Protein AF-A0A943Q0E2-F1 (afdb_monomer_lite)

Radius of gyration: 30.52 Å; chains: 1; bounding box: 47×103×70 Å

pLDDT: mean 72.89, std 25.28, range [29.75, 98.56]

Sequence (199 aa):
MTADRARGALAVLQDADGKFICEVPCGYIVEQTASAHKPRRIQAQRRRRAMLRRRVALTVALLTVAAILAALMPWSGSGAADKPKDTTAGTLEEVHQPTAVLLPSSGTVAEYVPNAAEVEALAKLIYGEAGIVPSTTEQAAVVWCVLNRVDDPRFPDTVLEVIEAPYQFSGYDPEYPVKEEFALLAADVLTRYRAERDG

Secondary structure (DSSP, 8-state):
------------PPPTT------------------SSTHHHHHHHHHHHHHHHHHHHHHHHHHHHHHHHHHHS------------------------------------PPP---HHHHHHHHHHHHHHTTT-S-HHHHHHHHHHHHHHHTSTTS-SSHHHHHHSTTT-SS--TTS---HHHHHHHHHHHHHHHHHHH-

Structure (mmCIF, N/CA/C/O backbone):
data_AF-A0A943Q0E2-F1
#
_entry.id   AF-A0A943Q0E2-F1
#
loop_
_atom_site.group_PDB
_atom_site.id
_atom_site.type_symbol
_atom_site.label_atom_id
_atom_site.label_alt_id
_atom_site.label_comp_id
_atom_site.label_asym_id
_atom_site.label_entity_id
_atom_site.label_seq_id
_atom_site.pdbx_PDB_ins_code
_atom_site.Cartn_x
_atom_site.Cartn_y
_atom_site.Cartn_z
_atom_site.occupancy
_atom_site.B_iso_or_equiv
_atom_site.auth_seq_id
_atom_site.auth_comp_id
_atom_site.auth_asym_id
_atom_site.auth_atom_id
_atom_site.pdbx_PDB_model_num
ATOM 1 N N . MET A 1 1 ? -13.864 -54.565 14.201 1.00 38.19 1 MET A N 1
ATOM 2 C CA . MET A 1 1 ? -12.426 -54.586 14.531 1.00 38.19 1 MET A CA 1
ATOM 3 C C . MET A 1 1 ? -11.761 -53.468 13.753 1.00 38.19 1 MET A C 1
ATOM 5 O O . MET A 1 1 ? -11.755 -53.494 12.533 1.00 38.19 1 MET A O 1
ATOM 9 N N . THR A 1 2 ? -11.357 -52.435 14.479 1.00 43.09 2 THR A N 1
ATOM 10 C CA . THR A 1 2 ? -10.676 -51.222 14.019 1.00 43.09 2 THR A CA 1
ATOM 11 C C . THR A 1 2 ? -9.216 -51.532 13.697 1.00 43.09 2 THR A C 1
ATOM 13 O O . THR A 1 2 ? -8.545 -52.141 14.527 1.00 43.09 2 THR A O 1
ATOM 16 N N . ALA A 1 3 ? -8.724 -51.102 12.536 1.00 45.78 3 ALA A N 1
ATOM 17 C CA . ALA A 1 3 ? -7.297 -51.087 12.228 1.00 45.78 3 ALA A CA 1
ATOM 18 C C . ALA A 1 3 ? -6.858 -49.644 11.976 1.00 45.78 3 ALA A C 1
ATOM 20 O O . ALA A 1 3 ? -7.560 -48.856 11.344 1.00 45.78 3 ALA A O 1
ATOM 21 N N . ASP A 1 4 ? -5.727 -49.336 12.581 1.00 41.22 4 ASP A N 1
ATOM 22 C CA . ASP A 1 4 ? -5.283 -48.039 13.046 1.00 41.22 4 ASP A CA 1
ATOM 23 C C . ASP A 1 4 ? -4.474 -47.272 11.990 1.00 41.22 4 ASP A C 1
ATOM 25 O O . ASP A 1 4 ? -3.924 -47.816 11.033 1.00 41.22 4 ASP A O 1
ATOM 29 N N . ARG A 1 5 ? -4.436 -45.962 12.193 1.00 46.56 5 ARG A N 1
ATOM 30 C CA . ARG A 1 5 ? -3.858 -44.917 11.361 1.00 46.56 5 ARG A CA 1
ATOM 31 C C . ARG A 1 5 ? -2.334 -44.891 11.521 1.00 46.56 5 ARG A C 1
ATOM 33 O O . ARG A 1 5 ? -1.830 -44.307 12.475 1.00 46.56 5 ARG A O 1
ATOM 40 N N . ALA A 1 6 ? -1.584 -45.425 10.557 1.00 46.84 6 ALA A N 1
ATOM 41 C CA . ALA A 1 6 ? -0.131 -45.240 10.516 1.00 46.84 6 ALA A CA 1
ATOM 42 C C . ALA A 1 6 ? 0.228 -43.906 9.835 1.00 46.84 6 ALA A C 1
ATOM 44 O O . ALA A 1 6 ? -0.014 -43.689 8.649 1.00 46.84 6 ALA A O 1
ATOM 45 N N . ARG A 1 7 ? 0.764 -42.989 10.643 1.00 46.66 7 ARG A N 1
ATOM 46 C CA . ARG A 1 7 ? 1.277 -41.666 10.275 1.00 46.66 7 ARG A CA 1
ATOM 47 C C . ARG A 1 7 ? 2.564 -41.802 9.452 1.00 46.66 7 ARG A C 1
ATOM 49 O O . ARG A 1 7 ? 3.398 -42.649 9.756 1.00 46.6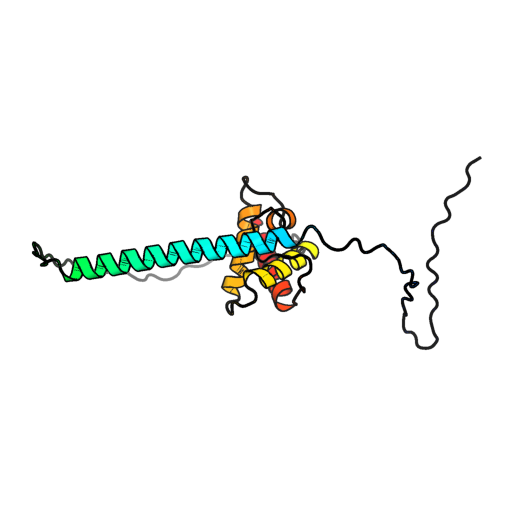6 7 ARG A O 1
ATOM 56 N N . GLY A 1 8 ? 2.721 -40.939 8.446 1.00 43.12 8 GLY A N 1
ATOM 57 C CA . GLY A 1 8 ? 3.944 -40.817 7.655 1.00 43.12 8 GLY A CA 1
ATOM 58 C C . GLY A 1 8 ? 5.151 -40.494 8.536 1.00 43.12 8 GLY A C 1
ATOM 59 O O . GLY A 1 8 ? 5.136 -39.521 9.288 1.00 43.12 8 GLY A O 1
ATOM 60 N N . ALA A 1 9 ? 6.178 -41.333 8.448 1.00 39.44 9 ALA A N 1
ATOM 61 C CA . ALA A 1 9 ? 7.462 -41.113 9.089 1.00 39.44 9 ALA A CA 1
ATOM 62 C C . ALA A 1 9 ? 8.349 -40.277 8.152 1.00 39.44 9 ALA A C 1
ATOM 64 O O . ALA A 1 9 ? 8.694 -40.731 7.062 1.00 39.44 9 ALA A O 1
ATOM 65 N N . LEU A 1 10 ? 8.711 -39.060 8.572 1.00 40.72 10 LEU A N 1
ATOM 66 C CA . LEU A 1 10 ? 9.863 -38.346 8.019 1.00 40.72 10 LEU A CA 1
ATOM 67 C C . LEU A 1 10 ? 11.123 -39.115 8.431 1.00 40.72 10 LEU A C 1
ATOM 69 O O . LEU A 1 10 ? 11.441 -39.184 9.618 1.00 40.72 10 LEU A O 1
ATOM 73 N N . ALA A 1 11 ? 11.846 -39.679 7.469 1.00 44.66 11 ALA A N 1
ATOM 74 C CA . ALA A 1 11 ? 13.204 -40.147 7.706 1.00 44.66 11 ALA A CA 1
ATOM 75 C C . ALA A 1 11 ? 14.146 -38.937 7.622 1.00 44.66 11 ALA A C 1
ATOM 77 O O . ALA A 1 11 ? 14.407 -38.423 6.539 1.00 44.66 11 ALA A O 1
ATOM 78 N N . VAL A 1 12 ? 14.623 -38.458 8.771 1.00 44.84 12 VAL A N 1
ATOM 79 C CA . VAL A 1 12 ? 15.737 -37.506 8.846 1.00 44.84 12 VAL A CA 1
ATOM 80 C C . VAL A 1 12 ? 17.014 -38.336 8.942 1.00 44.84 12 VAL A C 1
ATOM 82 O O . VAL A 1 12 ? 17.288 -38.928 9.983 1.00 44.84 12 VAL A O 1
ATOM 85 N N . LEU A 1 13 ? 17.769 -38.425 7.847 1.00 48.50 13 LEU A N 1
ATOM 86 C CA . LEU A 1 13 ? 19.132 -38.957 7.850 1.00 48.50 13 LEU A CA 1
ATOM 87 C C . LEU A 1 13 ? 20.096 -37.781 8.024 1.00 48.50 13 LEU A C 1
ATOM 89 O O . LEU A 1 13 ? 20.075 -36.827 7.250 1.00 48.50 13 LEU A O 1
ATOM 93 N N . GLN A 1 14 ? 20.891 -37.831 9.090 1.00 42.69 14 GLN A N 1
ATOM 94 C CA . GLN A 1 14 ? 21.874 -36.816 9.450 1.00 42.69 14 GLN A CA 1
ATOM 95 C C . GLN A 1 14 ? 23.243 -37.292 8.953 1.00 42.69 14 GLN A C 1
ATOM 97 O O . GLN A 1 14 ? 23.705 -38.352 9.374 1.00 42.69 14 GLN A O 1
ATOM 102 N N . ASP A 1 15 ? 23.857 -36.548 8.034 1.00 47.59 15 ASP A N 1
ATOM 103 C CA . ASP A 1 15 ? 25.215 -36.840 7.565 1.00 47.59 15 ASP A CA 1
ATOM 104 C C . ASP A 1 15 ? 26.261 -36.318 8.570 1.00 47.59 15 ASP A C 1
ATOM 106 O O . ASP A 1 15 ? 25.977 -35.416 9.369 1.00 47.59 15 ASP A O 1
ATOM 110 N N . ALA A 1 16 ? 27.466 -36.890 8.545 1.00 54.56 16 ALA A N 1
ATOM 111 C CA . ALA A 1 16 ? 28.496 -36.758 9.583 1.00 54.56 16 ALA A CA 1
ATOM 112 C C . ALA A 1 16 ? 29.045 -35.328 9.802 1.00 54.56 16 ALA A C 1
ATOM 114 O O . ALA A 1 16 ? 29.728 -35.090 10.796 1.00 54.56 16 ALA A O 1
ATOM 115 N N . ASP A 1 17 ? 28.687 -34.369 8.945 1.00 55.06 17 ASP A N 1
ATOM 116 C CA . ASP A 1 17 ? 29.082 -32.956 9.042 1.00 55.06 17 ASP A CA 1
ATOM 117 C C . ASP A 1 17 ? 27.967 -32.029 9.581 1.00 55.06 17 ASP A C 1
ATOM 119 O O . ASP A 1 17 ? 28.076 -30.803 9.524 1.00 55.06 17 ASP A O 1
ATOM 123 N N . GLY A 1 18 ? 26.864 -32.580 10.106 1.00 53.66 18 GLY A N 1
ATOM 124 C CA . GLY A 1 18 ? 25.833 -31.805 10.817 1.00 53.66 18 GLY A CA 1
ATOM 125 C C . GLY A 1 18 ? 24.981 -30.874 9.941 1.00 53.66 18 GLY A C 1
ATOM 126 O O . GLY A 1 18 ? 24.256 -30.026 10.464 1.00 53.66 18 GLY A O 1
ATOM 127 N N . LYS A 1 19 ? 25.028 -31.027 8.614 1.00 44.34 19 LYS A N 1
ATOM 128 C CA . LYS A 1 19 ? 24.224 -30.251 7.662 1.00 44.34 19 LYS A CA 1
ATOM 129 C C . LYS A 1 19 ? 22.933 -30.996 7.315 1.00 44.34 19 LYS A C 1
ATOM 131 O O . LYS A 1 19 ? 22.973 -32.099 6.782 1.00 44.34 19 LYS A O 1
ATOM 136 N N . PHE A 1 20 ? 21.784 -30.376 7.580 1.00 42.66 20 PHE A N 1
ATOM 137 C CA . PHE A 1 20 ? 20.484 -30.894 7.148 1.00 42.66 20 PHE A CA 1
ATOM 138 C C . PHE A 1 20 ? 20.344 -30.717 5.633 1.00 42.66 20 PHE A C 1
ATOM 140 O O . PHE A 1 20 ? 20.280 -29.593 5.134 1.00 42.66 20 PHE A O 1
ATOM 147 N N . ILE A 1 21 ? 20.322 -31.828 4.901 1.00 42.19 21 ILE A N 1
ATOM 148 C CA . ILE A 1 21 ? 20.048 -31.852 3.466 1.00 42.19 21 ILE A CA 1
ATOM 149 C C . ILE A 1 21 ? 18.606 -32.330 3.303 1.00 42.19 21 ILE A C 1
ATOM 151 O O . ILE A 1 21 ? 18.284 -33.480 3.585 1.00 42.19 21 ILE A O 1
ATOM 155 N N . CYS A 1 22 ? 17.718 -31.438 2.872 1.00 39.38 22 CYS A N 1
ATOM 156 C CA . CYS A 1 22 ? 16.374 -31.816 2.456 1.00 39.38 22 CYS A CA 1
ATOM 157 C C . CYS A 1 22 ? 16.467 -32.405 1.041 1.00 39.38 22 CYS A C 1
ATOM 159 O O . CYS A 1 22 ? 16.363 -31.667 0.061 1.00 39.38 22 CYS A O 1
ATOM 161 N N . GLU A 1 23 ? 16.696 -33.714 0.908 1.00 40.84 23 GLU A N 1
ATOM 162 C CA . GLU A 1 23 ? 16.471 -34.397 -0.369 1.00 40.84 23 GLU A CA 1
ATOM 163 C C . GLU A 1 23 ? 14.964 -34.436 -0.647 1.00 40.84 23 GLU A C 1
ATOM 165 O O . GLU A 1 23 ? 14.218 -35.258 -0.119 1.00 40.84 23 GLU A O 1
ATOM 170 N N . VAL A 1 24 ? 14.499 -33.499 -1.472 1.00 50.22 24 VAL A N 1
ATOM 171 C CA . VAL A 1 24 ? 13.183 -33.587 -2.104 1.00 50.22 24 VAL A CA 1
ATOM 172 C C . VAL A 1 24 ? 13.291 -34.667 -3.184 1.00 50.22 24 VAL A C 1
ATOM 174 O O . VAL A 1 24 ? 14.096 -34.498 -4.105 1.00 50.22 24 VAL A O 1
ATOM 177 N N . PRO A 1 25 ? 12.525 -35.772 -3.119 1.00 45.97 25 PRO A N 1
ATOM 178 C CA . PRO A 1 25 ? 12.554 -36.768 -4.174 1.00 45.97 25 PRO A CA 1
ATOM 179 C C . PRO A 1 25 ? 12.067 -36.125 -5.473 1.00 45.97 25 PRO A C 1
ATOM 181 O O . PRO A 1 25 ? 10.923 -35.686 -5.602 1.00 45.97 25 PRO A O 1
ATOM 184 N N . CYS A 1 26 ? 12.988 -36.049 -6.429 1.00 43.44 26 CYS A N 1
ATOM 185 C CA . CYS A 1 26 ? 12.747 -35.611 -7.788 1.00 43.44 26 CYS A CA 1
ATOM 186 C C . CYS A 1 26 ? 11.739 -36.564 -8.446 1.00 43.44 26 CYS A C 1
ATOM 188 O O . CYS A 1 26 ? 12.071 -37.688 -8.815 1.00 43.44 26 CYS A O 1
ATOM 190 N N . GLY A 1 27 ? 10.498 -36.098 -8.570 1.00 37.47 27 GLY A N 1
ATOM 191 C CA . GLY A 1 27 ? 9.434 -36.719 -9.346 1.00 37.47 27 GLY A CA 1
ATOM 192 C C . GLY A 1 27 ? 8.813 -35.687 -10.281 1.00 37.47 27 GLY A C 1
ATOM 193 O O . GLY A 1 27 ? 7.751 -35.146 -9.994 1.00 37.47 27 GLY A O 1
ATOM 194 N N . TYR A 1 28 ? 9.485 -35.401 -11.400 1.00 39.03 28 TYR A N 1
ATOM 195 C CA . TYR A 1 28 ? 8.813 -34.933 -12.621 1.00 39.03 28 TYR A CA 1
ATOM 196 C C . TYR A 1 28 ? 7.796 -36.035 -12.997 1.00 39.03 28 TYR A C 1
ATOM 198 O O . TYR A 1 28 ? 8.140 -37.210 -12.946 1.00 39.03 28 TYR A O 1
ATOM 206 N N . ILE A 1 29 ? 6.527 -35.797 -13.330 1.00 38.44 29 ILE A N 1
ATOM 207 C CA . ILE A 1 29 ? 5.982 -34.913 -14.360 1.00 38.44 29 ILE A CA 1
ATOM 208 C C . ILE A 1 29 ? 4.555 -34.538 -13.918 1.00 38.44 29 ILE A C 1
ATOM 210 O O . ILE A 1 29 ? 3.684 -35.403 -13.857 1.00 38.44 29 ILE A O 1
ATOM 214 N N . VAL A 1 30 ? 4.287 -33.257 -13.661 1.00 38.31 30 VAL A N 1
ATOM 215 C CA . VAL A 1 30 ? 2.936 -32.714 -13.854 1.00 38.31 30 VAL A CA 1
ATOM 216 C C . VAL A 1 30 ? 2.982 -32.021 -15.200 1.00 38.31 30 VAL A C 1
ATOM 218 O O . VAL A 1 30 ? 3.792 -31.114 -15.402 1.00 38.31 30 VAL A O 1
ATOM 221 N N . GLU A 1 31 ? 2.168 -32.515 -16.131 1.00 38.31 31 GLU A N 1
ATOM 222 C CA . GLU A 1 31 ? 1.959 -31.913 -17.437 1.00 38.31 31 GLU A CA 1
ATOM 223 C C . GLU A 1 31 ? 1.799 -30.404 -17.297 1.00 38.31 31 GLU A C 1
ATOM 225 O O . GLU A 1 31 ? 0.839 -29.874 -16.735 1.00 38.31 31 GLU A O 1
ATOM 230 N N . GLN A 1 32 ? 2.776 -29.710 -17.853 1.00 39.66 32 GLN A N 1
ATOM 231 C CA . GLN A 1 32 ? 2.721 -28.296 -18.103 1.00 39.66 32 GLN A CA 1
ATOM 232 C C . GLN A 1 32 ? 1.707 -28.075 -19.233 1.00 39.66 32 GLN A C 1
ATOM 234 O O . GLN A 1 32 ? 2.083 -27.883 -20.387 1.00 39.66 32 GLN A O 1
ATOM 239 N N . THR A 1 33 ? 0.406 -28.046 -18.919 1.00 38.47 33 THR A N 1
ATOM 240 C CA . THR A 1 33 ? -0.548 -27.305 -19.754 1.00 38.47 33 THR A CA 1
ATOM 241 C C . THR A 1 33 ? -0.277 -25.828 -19.520 1.00 38.47 33 THR A C 1
ATOM 243 O O . THR A 1 33 ? -0.935 -25.136 -18.740 1.00 38.47 33 THR A O 1
ATOM 246 N N . ALA A 1 34 ? 0.790 -25.365 -20.161 1.00 39.78 34 ALA A N 1
ATOM 247 C CA . ALA A 1 34 ? 1.120 -23.973 -20.269 1.00 39.78 34 ALA A CA 1
ATOM 248 C C . ALA A 1 34 ? -0.098 -23.206 -20.802 1.00 39.78 34 ALA A C 1
ATOM 250 O O . ALA A 1 34 ? -0.656 -23.513 -21.851 1.00 39.78 34 ALA A O 1
ATOM 251 N N . SER A 1 35 ? -0.392 -22.109 -20.112 1.00 48.78 35 SER A N 1
ATOM 252 C CA . SER A 1 35 ? -0.522 -20.820 -20.781 1.00 48.78 35 SER A CA 1
ATOM 253 C C . SER A 1 35 ? -1.719 -20.654 -21.724 1.00 48.78 35 SER A C 1
ATOM 255 O O . SER A 1 35 ? -1.595 -20.660 -22.945 1.00 48.78 35 SER A O 1
ATOM 257 N N . ALA A 1 36 ? -2.879 -20.335 -21.147 1.00 41.59 36 ALA A N 1
ATOM 258 C CA . ALA A 1 36 ? -3.939 -19.640 -21.889 1.00 41.59 36 ALA A CA 1
ATOM 259 C C . ALA A 1 36 ? -4.622 -18.494 -21.119 1.00 41.59 36 ALA A C 1
ATOM 261 O O . ALA A 1 36 ? -5.468 -17.804 -21.684 1.00 41.59 36 ALA A O 1
ATOM 262 N N . HIS A 1 37 ? -4.251 -18.219 -19.859 1.00 41.50 37 HIS A N 1
ATOM 263 C CA . HIS A 1 37 ? -4.909 -17.160 -19.075 1.00 41.50 37 HIS A CA 1
ATOM 264 C C . HIS A 1 37 ? -4.157 -15.812 -19.054 1.00 41.50 37 HIS A C 1
ATOM 266 O O . HIS A 1 37 ? -4.768 -14.753 -18.909 1.00 41.50 37 HIS A O 1
ATOM 272 N N . LYS A 1 38 ? -2.836 -15.806 -19.290 1.00 42.31 38 LYS A N 1
ATOM 273 C CA . LYS A 1 38 ? -2.004 -14.586 -19.224 1.00 42.31 38 LYS A CA 1
ATOM 274 C C . LYS A 1 38 ? -2.106 -13.605 -20.424 1.00 42.31 38 LYS A C 1
ATOM 276 O O . LYS A 1 38 ? -1.852 -12.418 -20.200 1.00 42.31 38 LYS A O 1
ATOM 281 N 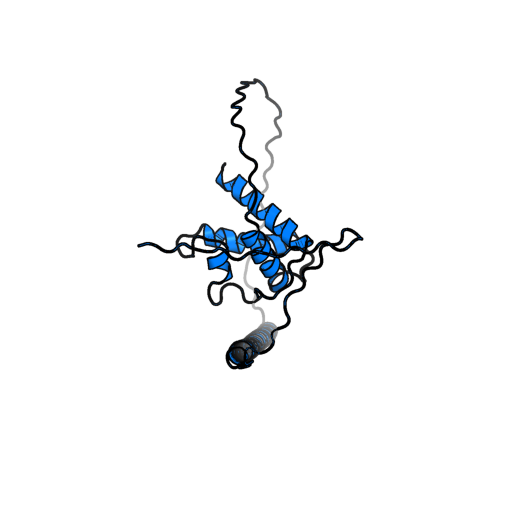N . PRO A 1 39 ? -2.526 -13.957 -21.670 1.00 42.78 39 PRO A N 1
ATOM 282 C CA . PRO A 1 39 ? -2.443 -13.000 -22.785 1.00 42.78 39 PRO A CA 1
ATOM 283 C C . PRO A 1 39 ? -3.517 -11.896 -22.753 1.00 42.78 39 PRO A C 1
ATOM 285 O O . PRO A 1 39 ? -3.336 -10.842 -23.369 1.00 42.78 39 PRO A O 1
ATOM 288 N N . ARG A 1 40 ? -4.618 -12.078 -22.008 1.00 51.88 40 ARG A N 1
ATOM 289 C CA . ARG A 1 40 ? -5.710 -11.087 -21.943 1.00 51.88 40 ARG A CA 1
ATOM 290 C C . ARG A 1 40 ? -5.350 -9.836 -21.136 1.00 51.88 40 ARG A C 1
ATOM 292 O O . ARG A 1 40 ? -5.737 -8.735 -21.533 1.00 51.88 40 ARG A O 1
ATOM 299 N N . ARG A 1 41 ? -4.566 -9.970 -20.058 1.00 52.12 41 ARG A N 1
ATOM 300 C CA . ARG A 1 41 ? -4.161 -8.834 -19.203 1.00 52.12 41 ARG A CA 1
ATOM 301 C C . ARG A 1 41 ? -3.224 -7.866 -19.941 1.00 52.12 41 ARG A C 1
ATOM 303 O O . ARG A 1 41 ? -3.472 -6.661 -19.952 1.00 52.12 41 ARG A O 1
ATOM 310 N N . ILE A 1 42 ? -2.235 -8.390 -20.668 1.00 57.31 42 ILE A N 1
ATOM 311 C CA . ILE A 1 42 ? -1.250 -7.578 -21.408 1.00 57.31 42 ILE A CA 1
ATOM 312 C C . ILE A 1 42 ? -1.903 -6.853 -22.600 1.00 57.31 42 ILE A C 1
ATOM 314 O O . ILE A 1 42 ? -1.624 -5.677 -22.853 1.00 57.31 42 ILE A O 1
ATOM 318 N N . GLN A 1 43 ? -2.816 -7.51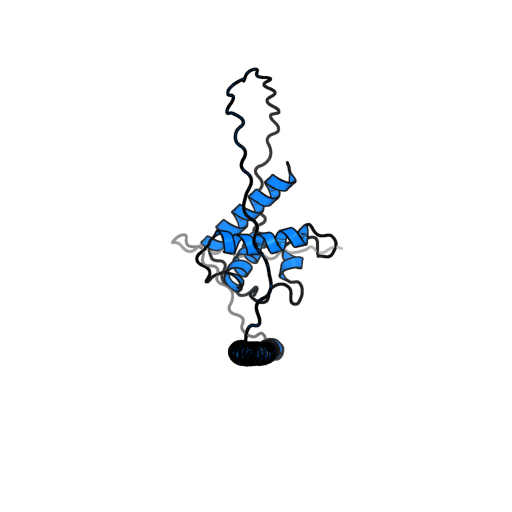1 -23.325 1.00 59.16 43 GLN A N 1
ATOM 319 C CA . GLN A 1 43 ? -3.521 -6.884 -24.450 1.00 59.16 43 GLN A CA 1
ATOM 320 C C . GLN A 1 43 ? -4.502 -5.790 -24.000 1.00 59.16 43 GLN A C 1
ATOM 322 O O . GLN A 1 43 ? -4.567 -4.732 -24.634 1.00 59.16 43 GLN A O 1
ATOM 327 N N . ALA A 1 44 ? -5.225 -5.993 -22.894 1.00 59.44 44 ALA A N 1
ATOM 328 C CA . ALA A 1 44 ? -6.125 -4.982 -22.341 1.00 59.44 44 ALA A CA 1
ATOM 329 C C . ALA A 1 44 ? -5.360 -3.737 -21.853 1.00 59.44 44 ALA A C 1
ATOM 331 O O . ALA A 1 44 ? -5.760 -2.610 -22.152 1.00 59.44 44 ALA A O 1
ATOM 332 N N . GLN A 1 45 ? -4.216 -3.923 -21.186 1.00 61.88 45 GLN A N 1
ATOM 333 C CA . GLN A 1 45 ? -3.354 -2.823 -20.739 1.00 61.88 45 GLN A CA 1
ATOM 334 C C . GLN A 1 45 ? -2.764 -2.023 -21.913 1.00 61.88 45 GLN A C 1
ATOM 336 O O . GLN A 1 45 ? -2.779 -0.791 -21.881 1.00 61.88 45 GLN A O 1
ATOM 341 N N . ARG A 1 46 ? -2.318 -2.683 -22.994 1.00 62.53 46 ARG A N 1
ATOM 342 C CA . ARG A 1 46 ? -1.835 -1.998 -24.213 1.00 62.53 46 ARG A CA 1
ATOM 343 C C . ARG A 1 46 ? -2.929 -1.156 -24.877 1.00 62.53 46 ARG A C 1
ATOM 345 O O . ARG A 1 46 ? -2.668 -0.015 -25.259 1.00 62.53 46 ARG A O 1
ATOM 352 N N . ARG A 1 47 ? -4.164 -1.669 -24.955 1.00 64.88 47 ARG A N 1
ATOM 353 C CA . ARG A 1 47 ? -5.319 -0.924 -25.492 1.00 64.88 47 ARG A CA 1
ATOM 354 C C . ARG A 1 47 ? -5.683 0.281 -24.620 1.00 64.88 47 ARG A C 1
ATOM 356 O O . ARG A 1 47 ? -5.928 1.356 -25.156 1.00 64.88 47 ARG A O 1
ATOM 363 N N . ARG A 1 48 ? -5.647 0.144 -23.289 1.00 66.94 48 ARG A N 1
ATOM 364 C CA . ARG A 1 48 ? -5.892 1.252 -22.345 1.00 66.94 48 ARG A CA 1
ATOM 365 C C . ARG A 1 48 ? -4.824 2.343 -22.442 1.00 66.94 48 ARG A C 1
ATOM 367 O O . ARG A 1 48 ? -5.176 3.513 -22.543 1.00 66.94 48 ARG A O 1
ATOM 374 N N . ARG A 1 49 ? -3.540 1.974 -22.523 1.00 74.06 49 ARG A N 1
ATOM 375 C CA . ARG A 1 49 ? -2.432 2.926 -22.737 1.00 74.06 49 ARG A CA 1
ATOM 376 C C . ARG A 1 49 ? -2.545 3.643 -24.086 1.00 74.06 49 ARG A C 1
ATOM 378 O O . ARG A 1 49 ? -2.314 4.845 -24.148 1.00 74.06 49 ARG A O 1
ATOM 385 N N . ALA A 1 50 ? -2.954 2.947 -25.149 1.00 74.12 50 ALA A N 1
ATOM 386 C CA . ALA A 1 50 ? -3.200 3.566 -26.453 1.00 74.12 50 ALA A CA 1
ATOM 387 C C . ALA A 1 50 ? -4.391 4.542 -26.425 1.00 74.12 50 ALA A C 1
ATOM 389 O O . ALA A 1 50 ? -4.295 5.638 -26.973 1.00 74.12 50 ALA A O 1
ATOM 390 N N . MET A 1 51 ? -5.492 4.185 -25.755 1.00 81.38 51 MET A N 1
ATOM 391 C CA . MET A 1 51 ? -6.647 5.075 -25.585 1.00 81.38 51 MET A CA 1
ATOM 392 C C . MET A 1 51 ? -6.315 6.297 -24.722 1.00 81.38 51 MET A C 1
ATOM 394 O O . MET A 1 51 ? -6.704 7.404 -25.082 1.00 81.38 51 MET A O 1
ATOM 398 N N . LEU A 1 52 ? -5.554 6.128 -23.635 1.00 83.06 52 LEU A N 1
ATOM 399 C CA . LEU A 1 52 ? -5.108 7.237 -22.790 1.00 83.06 52 LEU A CA 1
ATOM 400 C C . LEU A 1 52 ? -4.168 8.177 -23.552 1.00 83.06 52 LEU A C 1
ATOM 402 O O . LEU A 1 52 ? -4.387 9.380 -23.540 1.00 83.06 52 LEU A O 1
ATOM 406 N N . ARG A 1 53 ? -3.192 7.644 -24.300 1.00 84.06 53 ARG A N 1
ATOM 407 C CA . ARG A 1 53 ? -2.311 8.449 -25.167 1.00 84.06 53 ARG A CA 1
ATOM 408 C C . ARG A 1 53 ? -3.093 9.238 -26.217 1.00 84.06 53 ARG A C 1
ATOM 410 O O . ARG A 1 53 ? -2.783 10.400 -26.443 1.00 84.06 53 ARG A O 1
ATOM 417 N N . ARG A 1 54 ? -4.128 8.642 -26.821 1.00 84.38 54 ARG A N 1
ATOM 418 C CA . ARG A 1 54 ? -5.021 9.343 -27.761 1.00 84.38 54 ARG A CA 1
ATOM 419 C C . ARG A 1 54 ? -5.818 10.452 -27.074 1.00 84.38 54 ARG A C 1
ATOM 421 O O . ARG A 1 54 ? -5.889 11.545 -27.614 1.00 84.38 54 ARG A O 1
ATOM 428 N N . ARG A 1 55 ? -6.376 10.199 -25.884 1.00 88.69 55 ARG A N 1
ATOM 429 C CA . ARG A 1 55 ? -7.103 11.219 -25.107 1.00 88.69 55 ARG A CA 1
ATOM 430 C C . ARG A 1 55 ? -6.191 12.375 -24.699 1.00 88.69 55 ARG A C 1
ATOM 432 O O . ARG A 1 55 ? -6.559 13.514 -24.934 1.00 88.69 55 ARG A O 1
ATOM 439 N N . VAL A 1 56 ? -4.993 12.083 -24.190 1.00 90.94 56 VAL A N 1
ATOM 440 C CA . VAL A 1 56 ? -3.996 13.097 -23.808 1.00 90.94 56 VAL A CA 1
ATOM 441 C C . VAL A 1 56 ? -3.536 13.909 -25.022 1.00 90.94 56 VAL A C 1
ATOM 443 O O . VAL A 1 56 ? -3.478 15.132 -24.956 1.00 90.94 56 VAL A O 1
ATOM 446 N N . ALA A 1 57 ? -3.263 13.259 -26.158 1.00 90.44 57 ALA A N 1
ATOM 447 C CA . ALA A 1 57 ? -2.898 13.963 -27.387 1.00 90.44 57 ALA A CA 1
ATOM 448 C C . ALA A 1 57 ? -4.023 14.895 -27.872 1.00 90.44 57 ALA A C 1
ATOM 450 O O . ALA A 1 57 ? -3.749 16.028 -28.257 1.00 90.44 57 ALA A O 1
ATOM 451 N N . LEU A 1 58 ? -5.285 14.454 -27.798 1.00 93.88 58 LEU A N 1
ATOM 452 C CA . LEU A 1 58 ? -6.443 15.284 -28.143 1.00 93.88 58 LEU A CA 1
ATOM 453 C C . LEU A 1 58 ? -6.620 16.464 -27.181 1.00 93.88 58 LEU A C 1
ATOM 455 O O . LEU A 1 58 ? -6.873 17.574 -27.639 1.00 93.88 58 LEU A O 1
ATOM 459 N N . THR A 1 59 ? -6.459 16.259 -25.870 1.00 94.44 59 THR A N 1
ATOM 460 C CA . THR A 1 59 ? -6.552 17.355 -24.892 1.00 94.44 59 THR A CA 1
ATOM 461 C C . THR A 1 59 ? -5.431 18.368 -25.079 1.00 94.44 59 THR A C 1
ATOM 463 O O . THR A 1 59 ? -5.691 19.564 -25.042 1.00 94.44 59 THR A O 1
ATOM 466 N N . VAL A 1 60 ? -4.201 17.915 -25.341 1.00 95.06 60 VAL A N 1
ATOM 467 C CA . VAL A 1 60 ? -3.073 18.814 -25.624 1.00 95.06 60 VAL A CA 1
ATOM 468 C C . VAL A 1 60 ? -3.330 19.592 -26.913 1.00 95.06 60 VAL A C 1
ATOM 470 O O . VAL A 1 60 ? -3.196 20.810 -26.907 1.00 95.06 60 VAL A O 1
ATOM 473 N N . ALA A 1 61 ? -3.785 18.934 -27.984 1.00 93.19 61 ALA A N 1
ATOM 474 C CA . ALA A 1 61 ? -4.137 19.612 -29.231 1.00 93.19 61 ALA A CA 1
ATOM 475 C C . ALA A 1 61 ? -5.231 20.677 -29.018 1.00 93.19 61 ALA A C 1
ATOM 477 O O . ALA A 1 61 ? -5.072 21.817 -29.453 1.00 93.19 61 ALA A O 1
ATOM 478 N N . LEU A 1 62 ? -6.298 20.356 -28.279 1.00 95.69 62 LEU A N 1
ATOM 479 C CA . LEU A 1 62 ? -7.356 21.312 -27.932 1.00 95.69 62 LEU A CA 1
ATOM 480 C C . LEU A 1 62 ? -6.823 22.512 -27.139 1.00 95.69 62 LEU A C 1
ATOM 482 O O . LEU A 1 62 ? -7.152 23.648 -27.475 1.00 95.69 62 LEU A O 1
ATOM 486 N N . LEU A 1 63 ? -5.971 22.282 -26.136 1.00 95.00 63 LEU A N 1
ATOM 487 C CA . LEU A 1 63 ? -5.355 23.359 -25.354 1.00 95.00 63 LEU A CA 1
ATOM 488 C C . LEU A 1 63 ? -4.434 24.233 -26.212 1.00 95.00 63 LEU A C 1
ATOM 490 O O . LEU A 1 63 ? -4.469 25.455 -26.088 1.00 95.00 63 LEU A O 1
ATOM 494 N N . THR A 1 64 ? -3.658 23.638 -27.123 1.00 93.00 64 THR A N 1
ATOM 495 C CA . THR A 1 64 ? -2.809 24.409 -28.043 1.00 93.00 64 THR A CA 1
ATOM 496 C C . THR A 1 64 ? -3.635 25.277 -28.989 1.00 93.00 64 THR A C 1
ATOM 498 O O . THR A 1 64 ? -3.306 26.443 -29.185 1.00 93.00 64 THR A O 1
ATOM 501 N N . VAL A 1 65 ? -4.750 24.761 -29.516 1.00 92.06 65 VAL A N 1
ATOM 502 C CA . VAL A 1 65 ? -5.664 25.541 -30.362 1.00 92.06 65 VAL A CA 1
ATOM 503 C C . VAL A 1 65 ? -6.324 26.663 -29.558 1.00 92.06 65 VAL A C 1
ATOM 505 O O . VAL A 1 65 ? -6.369 27.795 -30.031 1.00 92.06 65 VAL A O 1
ATOM 508 N N . ALA A 1 66 ? -6.777 26.396 -28.331 1.00 88.94 66 ALA A N 1
ATOM 509 C CA . ALA A 1 66 ? -7.367 27.413 -27.462 1.00 88.94 66 ALA A CA 1
ATOM 510 C C . ALA A 1 66 ? -6.376 28.541 -27.122 1.00 88.94 66 A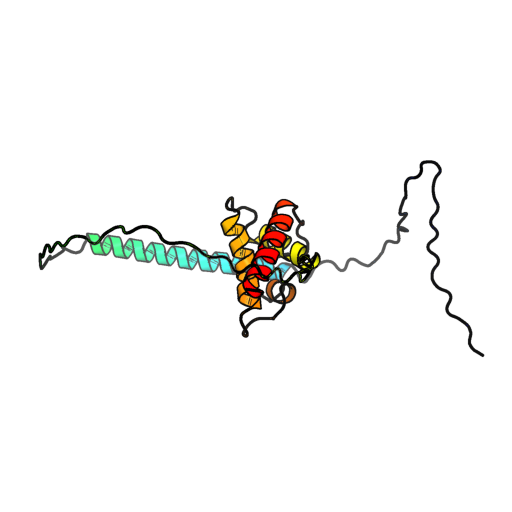LA A C 1
ATOM 512 O O . ALA A 1 66 ? -6.751 29.710 -27.158 1.00 88.94 66 ALA A O 1
ATOM 513 N N . ALA A 1 67 ? -5.108 28.213 -26.856 1.00 87.56 67 ALA A N 1
ATOM 514 C CA . ALA A 1 67 ? -4.061 29.205 -26.611 1.00 87.56 67 ALA A CA 1
ATOM 515 C C . ALA A 1 67 ? -3.779 30.072 -27.850 1.00 87.56 67 ALA A C 1
ATOM 517 O O . ALA A 1 67 ? -3.645 31.288 -27.730 1.00 87.56 67 ALA A O 1
ATOM 518 N N . ILE A 1 68 ? -3.751 29.468 -29.045 1.00 87.44 68 ILE A N 1
ATOM 519 C CA . ILE A 1 68 ? -3.612 30.206 -30.310 1.00 87.44 68 ILE A CA 1
ATOM 520 C C . ILE A 1 68 ? -4.811 31.141 -30.520 1.00 87.44 68 ILE A C 1
ATOM 522 O O . ILE A 1 68 ? -4.626 32.300 -30.875 1.00 87.44 68 ILE A O 1
ATOM 526 N N . LEU A 1 69 ? -6.035 30.679 -30.251 1.00 83.69 69 LEU A N 1
ATOM 527 C CA . LEU A 1 69 ? -7.239 31.510 -30.359 1.00 83.69 69 LEU A CA 1
ATOM 528 C C . LEU A 1 69 ? -7.245 32.665 -29.348 1.00 83.69 69 LEU A C 1
ATOM 530 O O . LEU A 1 69 ? -7.620 33.777 -29.708 1.00 83.69 69 LEU A O 1
ATOM 534 N N . ALA A 1 70 ? -6.789 32.433 -28.115 1.00 80.44 70 ALA A N 1
ATOM 535 C CA . ALA A 1 70 ? -6.650 33.479 -27.104 1.00 80.44 70 ALA A CA 1
ATOM 536 C C . ALA A 1 70 ? -5.600 34.533 -27.496 1.00 80.44 70 ALA A C 1
ATOM 538 O O . ALA A 1 70 ? -5.812 35.717 -27.259 1.00 80.44 70 ALA A O 1
ATOM 539 N N . ALA A 1 71 ? -4.507 34.126 -28.149 1.00 77.31 71 ALA A N 1
ATOM 540 C CA . ALA A 1 71 ? -3.488 35.046 -28.657 1.00 77.31 71 ALA A CA 1
ATOM 541 C C . ALA A 1 71 ? -3.972 35.901 -29.845 1.00 77.31 71 ALA A C 1
ATOM 543 O O . ALA A 1 71 ? -3.418 36.969 -30.097 1.00 77.31 71 ALA A O 1
ATOM 544 N N . LEU A 1 72 ? -4.996 35.441 -30.572 1.00 76.56 72 LEU A N 1
ATOM 545 C CA . LEU A 1 72 ? -5.594 36.149 -31.710 1.00 76.56 72 LEU A CA 1
ATOM 546 C C . LEU A 1 72 ? -6.811 37.006 -31.326 1.00 76.56 72 LEU A C 1
ATOM 548 O O . LEU A 1 72 ? -7.314 37.759 -32.159 1.00 76.56 72 LEU A O 1
ATOM 552 N N . MET A 1 73 ? -7.293 36.910 -30.086 1.00 75.88 73 MET A N 1
ATOM 553 C CA . MET A 1 73 ? -8.388 37.734 -29.576 1.00 75.88 73 MET A CA 1
ATOM 554 C C . MET A 1 73 ? -7.836 39.070 -29.051 1.00 75.88 73 MET A C 1
ATOM 556 O O . MET A 1 73 ? -7.011 39.065 -28.136 1.00 75.88 73 MET A O 1
ATOM 560 N N . PRO A 1 74 ? -8.289 40.231 -29.565 1.00 62.28 74 PRO A N 1
ATOM 561 C CA . PRO A 1 74 ? -7.967 41.521 -28.971 1.00 62.28 74 PRO A CA 1
ATOM 562 C C . PRO A 1 74 ? -8.594 41.595 -27.578 1.00 62.28 74 PRO A C 1
ATOM 564 O O . PRO A 1 74 ? -9.814 41.660 -27.425 1.00 62.28 74 PRO A O 1
ATOM 567 N N . TRP A 1 75 ? -7.747 41.560 -26.555 1.00 67.19 75 TRP A N 1
ATOM 568 C CA . TRP A 1 75 ? -8.128 41.764 -25.164 1.00 67.19 75 TRP A CA 1
ATOM 569 C C . TRP A 1 75 ? -8.731 43.170 -25.015 1.00 67.19 75 TRP A C 1
ATOM 571 O O . TRP A 1 75 ? -8.016 44.160 -24.877 1.00 67.19 75 TRP A O 1
ATOM 581 N N . SER A 1 76 ? -10.060 43.273 -25.037 1.00 61.91 76 SER A N 1
ATOM 582 C CA . SER A 1 76 ? -10.779 44.501 -24.690 1.00 61.91 76 SER A CA 1
ATOM 583 C C . SER A 1 76 ? -10.977 44.526 -23.177 1.00 61.91 76 SER A C 1
ATOM 585 O O . SER A 1 76 ? -11.943 43.981 -22.647 1.00 61.91 76 SER A O 1
ATOM 587 N N . GLY A 1 77 ? -9.994 45.084 -22.470 1.00 45.41 77 GLY A N 1
ATOM 588 C CA . GLY A 1 77 ? -9.978 45.144 -21.011 1.00 45.41 77 GLY A CA 1
ATOM 589 C C . GLY A 1 77 ? -11.035 46.105 -20.478 1.00 45.41 77 GLY A C 1
ATOM 590 O O . GLY A 1 77 ? -11.154 47.230 -20.957 1.00 45.41 77 GLY A O 1
ATOM 591 N N . SER A 1 78 ? -11.772 45.675 -19.454 1.00 47.28 78 SER A N 1
ATOM 592 C CA . SER A 1 78 ? -12.612 46.564 -18.658 1.00 47.28 78 SER A CA 1
ATOM 593 C C . SER A 1 78 ? -12.541 46.188 -17.181 1.00 47.28 78 SER A C 1
ATOM 595 O O . SER A 1 78 ? -12.927 45.081 -16.823 1.00 47.28 78 SER A O 1
ATOM 597 N N . GLY A 1 79 ? -12.055 47.148 -16.380 1.00 39.19 79 GLY A N 1
ATOM 598 C CA . GLY A 1 79 ? -12.318 47.338 -14.945 1.00 39.19 79 GLY A CA 1
ATOM 599 C C . GLY A 1 79 ? -11.746 46.289 -13.983 1.00 39.19 79 GLY A C 1
ATOM 600 O O . GLY A 1 79 ? -11.664 45.115 -14.293 1.00 39.19 79 GLY A O 1
ATOM 601 N N . ALA A 1 80 ? -11.360 46.604 -12.755 1.00 37.03 80 ALA A N 1
ATOM 602 C CA . ALA A 1 80 ? -11.264 47.854 -12.020 1.00 37.03 80 ALA A CA 1
ATOM 603 C C . ALA A 1 80 ? -10.388 47.556 -10.788 1.00 37.03 80 ALA A C 1
ATOM 605 O O . ALA A 1 80 ? -10.273 46.408 -10.357 1.00 37.03 80 ALA A O 1
ATOM 606 N N . ALA A 1 81 ? -9.742 48.593 -10.266 1.00 43.62 81 ALA A N 1
ATOM 607 C CA . ALA A 1 81 ? -8.945 48.550 -9.051 1.00 43.62 81 ALA A CA 1
ATOM 608 C C . ALA A 1 81 ? -9.795 48.240 -7.806 1.00 43.62 81 ALA A C 1
ATOM 610 O O . ALA A 1 81 ? -10.959 48.616 -7.760 1.00 43.62 81 ALA A O 1
ATOM 611 N N . ASP A 1 82 ? -9.173 47.638 -6.789 1.00 36.12 82 ASP A N 1
ATOM 612 C CA . ASP A 1 82 ? -9.113 48.240 -5.451 1.00 36.12 82 ASP A CA 1
ATOM 613 C C . ASP A 1 82 ? -8.020 47.567 -4.594 1.00 36.12 82 ASP A C 1
ATOM 615 O O . ASP A 1 82 ? -7.911 46.345 -4.502 1.00 36.12 82 ASP A O 1
ATOM 619 N N . LYS A 1 83 ? -7.173 48.400 -3.982 1.00 35.97 83 LYS A N 1
ATOM 620 C CA . LYS A 1 83 ? -6.332 48.088 -2.808 1.00 35.97 83 LYS A CA 1
ATOM 621 C C . LYS A 1 83 ? -7.001 48.749 -1.573 1.00 35.97 83 LYS A C 1
ATOM 623 O O . LYS A 1 83 ? -7.965 49.486 -1.738 1.00 35.97 83 LYS A O 1
ATOM 628 N N . PRO A 1 84 ? -6.370 48.761 -0.387 1.00 50.53 84 PRO A N 1
ATOM 629 C CA . PRO A 1 84 ? -6.103 47.676 0.560 1.00 50.53 84 PRO A CA 1
ATOM 630 C C . PRO A 1 84 ? -6.732 48.018 1.938 1.00 50.53 84 PRO A C 1
ATOM 632 O O . PRO A 1 84 ? -7.104 49.167 2.167 1.00 50.53 84 PRO A O 1
ATOM 635 N N . LYS A 1 85 ? -6.786 47.087 2.902 1.00 37.47 85 LYS A N 1
ATOM 636 C CA . LYS A 1 85 ? -6.888 47.456 4.330 1.00 37.47 85 LYS A CA 1
ATOM 637 C C . LYS A 1 85 ? -6.053 46.535 5.216 1.00 37.47 85 LYS A C 1
ATOM 639 O O . LYS A 1 85 ? -6.146 45.315 5.117 1.00 37.47 85 LYS A O 1
ATOM 644 N N . ASP A 1 86 ? -5.243 47.194 6.036 1.00 33.88 86 ASP A N 1
ATOM 645 C CA . ASP A 1 86 ? -4.445 46.696 7.152 1.00 33.88 86 ASP A CA 1
ATOM 646 C C . ASP A 1 86 ? -5.303 46.071 8.270 1.00 33.88 86 ASP A C 1
ATOM 648 O O . ASP A 1 86 ? -6.514 46.288 8.307 1.00 33.88 86 ASP A O 1
ATOM 652 N N . THR A 1 87 ? -4.659 45.329 9.188 1.00 37.53 87 THR A N 1
ATOM 653 C CA . THR A 1 87 ? -4.713 45.533 10.661 1.00 37.53 87 THR A CA 1
ATOM 654 C C . THR A 1 87 ? -4.204 44.292 11.423 1.00 37.53 87 THR A C 1
ATOM 656 O O . THR A 1 87 ? -4.909 43.315 11.632 1.00 37.53 87 THR A O 1
ATOM 659 N N . THR A 1 88 ? -2.920 44.353 11.785 1.00 34.53 88 THR A N 1
ATOM 660 C CA . THR A 1 88 ? -2.325 44.298 13.140 1.00 34.53 8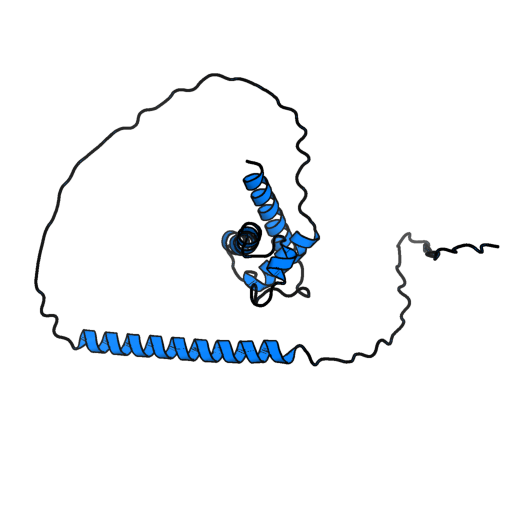8 THR A CA 1
ATOM 661 C C . THR A 1 88 ? -2.917 43.418 14.266 1.00 34.53 88 THR A C 1
ATOM 663 O O . THR A 1 88 ? -3.969 43.722 14.813 1.00 34.53 88 THR A O 1
ATOM 666 N N . ALA A 1 89 ? -2.050 42.491 14.713 1.00 29.75 89 ALA A N 1
ATOM 667 C CA . ALA A 1 89 ? -1.655 42.085 16.082 1.00 29.75 89 ALA A CA 1
ATOM 668 C C . ALA A 1 89 ? -2.591 41.330 17.052 1.00 29.75 89 ALA A C 1
ATOM 670 O O . ALA A 1 89 ? -3.754 41.654 17.250 1.00 29.75 89 ALA A O 1
ATOM 671 N N . GLY A 1 90 ? -1.952 40.395 17.769 1.00 30.47 90 GLY A N 1
ATOM 672 C CA . GLY A 1 90 ? -2.402 39.751 19.008 1.00 30.47 90 GLY A CA 1
ATOM 673 C C . GLY A 1 90 ? -1.604 38.459 19.250 1.00 30.47 90 GLY A C 1
ATOM 674 O O . GLY A 1 90 ? -1.996 37.418 18.747 1.00 30.47 90 GLY A O 1
ATOM 675 N N . THR A 1 91 ? -0.348 38.534 19.701 1.00 30.73 91 THR A N 1
ATOM 676 C CA . THR A 1 91 ? 0.095 38.420 21.113 1.00 30.73 91 THR A CA 1
ATOM 677 C C . THR A 1 91 ? 0.444 36.979 21.504 1.00 30.73 91 THR A C 1
ATOM 679 O O . THR A 1 91 ? -0.409 36.101 21.555 1.00 30.73 91 THR A O 1
ATOM 682 N N . LEU A 1 92 ? 1.736 36.783 21.783 1.00 35.16 92 LEU A N 1
ATOM 683 C CA . LEU A 1 92 ? 2.306 35.663 22.528 1.00 35.16 92 LEU A CA 1
ATOM 684 C C . LEU A 1 92 ? 1.887 35.790 23.994 1.00 35.16 92 LEU A C 1
ATOM 686 O O . LEU A 1 92 ? 2.069 36.860 24.564 1.00 35.16 92 LEU A O 1
ATOM 690 N N . GLU A 1 93 ? 1.403 34.710 24.595 1.00 37.66 93 GLU A N 1
ATOM 691 C CA . GLU A 1 93 ? 1.416 34.516 26.045 1.00 37.66 93 GLU A CA 1
ATOM 692 C C . GLU A 1 93 ? 1.736 33.046 26.335 1.00 37.66 93 GLU A C 1
ATOM 694 O O . GLU A 1 93 ? 1.378 32.127 25.595 1.00 37.66 93 GLU A O 1
ATOM 699 N N . GLU A 1 94 ? 2.496 32.883 27.401 1.00 33.12 94 GLU A N 1
ATOM 700 C CA . GLU A 1 94 ? 3.385 31.791 27.747 1.00 33.12 94 GLU A CA 1
ATOM 701 C C . GLU A 1 94 ? 2.931 31.198 29.100 1.00 33.12 94 GLU A C 1
ATOM 703 O O . GLU A 1 94 ? 2.455 31.925 29.961 1.00 33.12 94 GLU A O 1
ATOM 708 N N . VAL A 1 95 ? 3.140 29.884 29.288 1.00 32.81 95 VAL A N 1
ATOM 709 C CA . VAL A 1 95 ? 3.225 29.150 30.579 1.00 32.81 95 VAL A CA 1
ATOM 710 C C . VAL A 1 95 ? 1.949 28.986 31.430 1.00 32.81 95 VAL A C 1
ATOM 712 O O . VAL A 1 95 ? 1.496 29.921 32.075 1.00 32.81 95 VAL A O 1
ATOM 715 N N . HIS A 1 96 ? 1.497 27.726 31.602 1.00 30.27 96 HIS A N 1
ATOM 716 C CA . HIS A 1 96 ? 1.368 27.085 32.933 1.00 30.27 96 HIS A CA 1
ATOM 717 C C . HIS A 1 96 ? 1.089 25.558 32.853 1.00 30.27 96 HIS A C 1
ATOM 719 O O . HIS A 1 96 ? -0.023 25.120 32.571 1.00 30.27 96 HIS A O 1
ATOM 725 N N . GLN A 1 97 ? 2.096 24.732 33.156 1.00 35.31 97 GLN A N 1
ATOM 726 C CA . GLN A 1 97 ? 1.939 23.474 33.920 1.00 35.31 97 GLN A CA 1
ATOM 727 C C . GLN A 1 97 ? 2.115 23.836 35.415 1.00 35.31 97 GLN A C 1
ATOM 729 O O . GLN A 1 97 ? 2.781 24.849 35.642 1.00 35.31 97 GLN A O 1
ATOM 734 N N . PRO A 1 98 ? 1.637 23.072 36.436 1.00 46.06 98 PRO A N 1
ATOM 735 C CA . PRO A 1 98 ? 1.636 21.596 36.499 1.00 46.06 98 PRO A CA 1
ATOM 736 C C . PRO A 1 98 ? 0.466 20.938 37.285 1.00 46.06 98 PRO A C 1
ATOM 738 O O . PRO A 1 98 ? -0.271 21.596 38.010 1.00 46.06 98 PRO A O 1
ATOM 741 N N . THR A 1 99 ? 0.331 19.606 37.208 1.00 38.31 99 THR A N 1
ATOM 742 C CA . THR A 1 99 ? 0.275 18.676 38.370 1.00 38.31 99 THR A CA 1
ATOM 743 C C . THR A 1 99 ? -0.096 17.266 37.908 1.00 38.31 99 THR A C 1
ATOM 745 O O . THR A 1 99 ? -1.069 17.045 37.194 1.00 38.31 99 THR A O 1
ATOM 748 N N . ALA A 1 100 ? 0.732 16.317 38.338 1.00 40.47 100 ALA A N 1
ATOM 749 C CA . ALA A 1 100 ? 0.659 14.894 38.072 1.00 40.47 100 ALA A CA 1
ATOM 750 C C . ALA A 1 100 ? -0.537 14.211 38.751 1.00 40.47 100 ALA A C 1
ATOM 752 O O . ALA A 1 100 ? -0.779 14.402 39.941 1.00 40.47 100 ALA A O 1
ATOM 753 N N . VAL A 1 101 ? -1.174 13.292 38.026 1.00 40.84 101 VAL A N 1
ATOM 754 C CA . VAL A 1 101 ? -1.813 12.115 38.617 1.00 40.84 101 VAL A CA 1
ATOM 755 C C . VAL A 1 101 ? -1.242 10.901 37.893 1.00 40.84 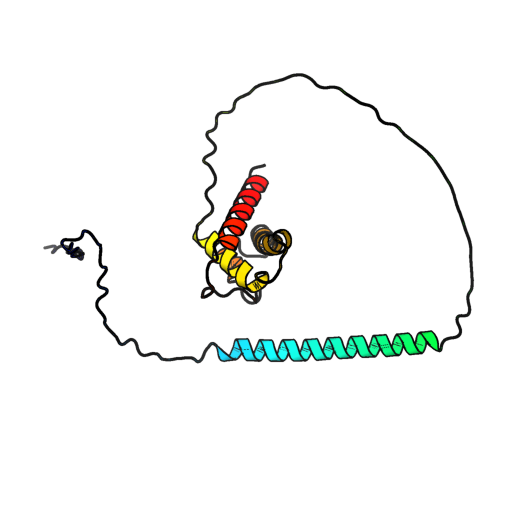101 VAL A C 1
ATOM 757 O O . VAL A 1 101 ? -1.573 10.620 36.745 1.00 40.84 101 VAL A O 1
ATOM 760 N N . LEU A 1 102 ? -0.311 10.223 38.563 1.00 45.06 102 LEU A N 1
ATOM 761 C CA . LEU A 1 102 ? 0.245 8.944 38.141 1.00 45.06 102 LEU A CA 1
ATOM 762 C C . LEU A 1 102 ? -0.788 7.846 38.428 1.00 45.06 102 LEU A C 1
ATOM 764 O O . LEU A 1 102 ? -0.938 7.427 39.573 1.00 45.06 102 LEU A O 1
ATOM 768 N N . LEU A 1 103 ? -1.464 7.353 37.392 1.00 45.03 103 LEU A N 1
ATOM 769 C CA . LEU A 1 103 ? -1.967 5.980 37.379 1.00 45.03 103 LEU A CA 1
ATOM 770 C C . LEU A 1 103 ? -1.051 5.163 36.463 1.00 45.03 103 LEU A C 1
ATOM 772 O O . LEU A 1 103 ? -1.129 5.325 35.246 1.00 45.03 103 LEU A O 1
ATOM 776 N N . PRO A 1 104 ? -0.212 4.252 36.979 1.00 46.78 104 PRO A N 1
ATOM 777 C CA . PRO A 1 104 ? 0.304 3.185 36.149 1.00 46.78 104 PRO A CA 1
ATOM 778 C C . PRO A 1 104 ? -0.810 2.146 36.012 1.00 46.78 104 PRO A C 1
ATOM 780 O O . PRO A 1 104 ? -0.915 1.212 36.807 1.00 46.78 104 PRO A O 1
ATOM 783 N N . SER A 1 105 ? -1.655 2.298 34.992 1.00 42.91 105 SER A N 1
ATOM 784 C CA . SER A 1 105 ? -2.390 1.152 34.461 1.00 42.91 105 SER A CA 1
ATOM 785 C C . SER A 1 105 ? -1.366 0.260 33.762 1.00 42.91 105 SER A C 1
ATOM 787 O O . SER A 1 105 ? -1.153 0.358 32.558 1.00 42.91 105 SER A O 1
ATOM 789 N N . SER A 1 106 ? -0.666 -0.572 34.539 1.00 55.31 106 SER A N 1
ATOM 790 C CA . SER A 1 106 ? 0.111 -1.698 34.015 1.00 55.31 106 SER A CA 1
ATOM 791 C C . SER A 1 106 ? -0.856 -2.762 33.502 1.00 55.31 106 SER A C 1
ATOM 793 O O . SER A 1 106 ? -1.034 -3.816 34.103 1.00 55.31 106 SER A O 1
ATOM 795 N N . GLY A 1 107 ? -1.506 -2.463 32.381 1.00 48.53 107 GLY A N 1
ATOM 796 C CA . GLY A 1 107 ? -1.829 -3.492 31.415 1.00 48.53 107 GLY A CA 1
ATOM 797 C C . GLY A 1 107 ? -0.554 -3.725 30.622 1.00 48.53 107 GLY A C 1
ATOM 798 O O . GLY A 1 107 ? -0.058 -2.808 29.976 1.00 48.53 107 GLY A O 1
ATOM 799 N N . THR A 1 108 ? 0.019 -4.920 30.698 1.00 44.81 108 THR A N 1
ATOM 800 C CA . THR A 1 108 ? 0.995 -5.359 29.702 1.00 44.81 108 THR A CA 1
ATOM 801 C C . THR A 1 108 ? 0.255 -5.393 28.366 1.00 44.81 108 THR A C 1
ATOM 803 O O . THR A 1 108 ? -0.410 -6.377 28.054 1.00 44.81 108 THR A O 1
ATOM 806 N N . VAL A 1 109 ? 0.276 -4.284 27.623 1.00 58.56 109 VAL A N 1
ATOM 807 C CA . VAL A 1 109 ? -0.203 -4.252 26.242 1.00 58.56 109 VAL A CA 1
ATOM 808 C C . VAL A 1 109 ? 0.745 -5.177 25.496 1.00 58.56 109 VAL A C 1
ATOM 810 O O . VAL A 1 109 ? 1.933 -4.882 25.385 1.00 58.56 109 VAL A O 1
ATOM 813 N N . ALA A 1 110 ? 0.258 -6.357 25.111 1.00 65.25 110 ALA A N 1
ATOM 814 C CA . ALA A 1 110 ? 1.029 -7.252 24.268 1.00 65.25 110 ALA A CA 1
ATOM 815 C C . ALA A 1 110 ? 1.455 -6.456 23.029 1.00 65.25 110 ALA A C 1
ATOM 817 O O . ALA A 1 110 ? 0.609 -5.844 22.375 1.00 65.25 110 ALA A O 1
ATOM 818 N N . GLU A 1 111 ? 2.759 -6.409 22.763 1.00 81.31 111 GLU A N 1
ATOM 819 C CA . GLU A 1 111 ? 3.303 -5.702 21.608 1.00 81.31 111 GLU A CA 1
ATOM 820 C C . GLU A 1 111 ? 2.634 -6.243 20.340 1.00 81.31 111 GLU A C 1
ATOM 822 O O . GLU A 1 111 ? 2.585 -7.456 20.118 1.00 81.31 111 GLU A O 1
ATOM 827 N N . TYR A 1 112 ? 2.045 -5.350 19.544 1.00 88.75 112 TYR A N 1
ATOM 828 C CA . TYR A 1 112 ? 1.381 -5.740 18.310 1.00 88.75 112 TYR A CA 1
ATOM 829 C C . TYR A 1 112 ? 2.418 -6.276 17.322 1.00 88.75 112 TYR A C 1
ATOM 831 O O . TYR A 1 112 ? 3.341 -5.565 16.931 1.00 88.75 112 TYR A O 1
ATOM 839 N N . VAL A 1 113 ? 2.237 -7.527 16.901 1.00 92.62 113 VAL A N 1
ATOM 840 C CA . VAL A 1 113 ? 3.062 -8.163 15.873 1.00 92.62 113 VAL A CA 1
ATOM 841 C C . VAL A 1 113 ? 2.248 -8.231 14.577 1.00 92.62 113 VAL A C 1
ATOM 843 O O . VAL A 1 113 ? 1.260 -8.970 14.535 1.00 92.62 113 VAL A O 1
ATOM 846 N N . PRO A 1 114 ? 2.635 -7.487 13.521 1.00 94.44 114 PRO A N 1
ATOM 847 C CA . PRO A 1 114 ? 1.972 -7.555 12.223 1.00 94.44 114 PRO A CA 1
ATOM 848 C C . PRO A 1 114 ? 1.975 -8.973 11.642 1.00 94.44 114 PRO A C 1
ATOM 850 O O . PRO A 1 114 ? 2.962 -9.705 11.747 1.00 94.44 114 PRO A O 1
ATOM 853 N N . ASN A 1 115 ? 0.883 -9.359 10.982 1.00 96.25 115 ASN A N 1
ATOM 854 C CA . ASN A 1 115 ? 0.792 -10.655 10.318 1.00 96.25 115 ASN A CA 1
ATOM 855 C C . ASN A 1 115 ? 1.781 -10.730 9.141 1.00 96.25 115 ASN A C 1
ATOM 857 O O . ASN A 1 115 ? 1.729 -9.914 8.220 1.00 96.25 115 ASN A O 1
ATOM 861 N N . ALA A 1 116 ? 2.642 -11.751 9.136 1.00 97.19 116 ALA A N 1
ATOM 862 C CA . ALA A 1 116 ? 3.651 -11.952 8.098 1.00 97.19 116 ALA A CA 1
ATOM 863 C C . ALA A 1 116 ? 3.056 -12.018 6.679 1.00 97.19 116 ALA A C 1
ATOM 865 O O . ALA A 1 116 ? 3.624 -11.443 5.757 1.00 97.19 116 ALA A O 1
ATOM 866 N N . ALA A 1 117 ? 1.888 -12.645 6.498 1.00 97.31 117 ALA A N 1
ATOM 867 C CA . ALA A 1 117 ? 1.256 -12.750 5.182 1.00 97.31 117 ALA A CA 1
ATOM 868 C C . ALA A 1 117 ? 0.798 -11.383 4.639 1.00 97.31 117 ALA A C 1
ATOM 870 O O . ALA A 1 117 ? 0.929 -11.108 3.446 1.00 97.31 117 ALA A O 1
ATOM 871 N N . GLU A 1 118 ? 0.294 -10.506 5.513 1.00 97.62 118 GLU A N 1
ATOM 872 C CA . GLU A 1 118 ? -0.103 -9.143 5.142 1.00 97.62 118 GLU A CA 1
ATOM 873 C C . GLU A 1 118 ? 1.125 -8.294 4.822 1.00 97.62 118 GLU A C 1
ATOM 875 O O . GLU A 1 118 ? 1.139 -7.595 3.810 1.00 97.62 118 GLU A O 1
ATOM 880 N N . VAL A 1 119 ? 2.185 -8.415 5.629 1.00 98.50 119 VAL A N 1
ATOM 881 C CA . VAL A 1 119 ? 3.471 -7.749 5.384 1.00 98.50 119 VAL A CA 1
ATOM 882 C C . VAL A 1 119 ? 4.052 -8.168 4.032 1.00 98.50 119 VAL A C 1
ATOM 884 O O . VAL A 1 119 ? 4.445 -7.310 3.244 1.00 98.50 119 VAL A O 1
ATOM 887 N N . GLU A 1 120 ? 4.066 -9.464 3.718 1.00 98.31 120 GLU A N 1
ATOM 888 C CA . GLU A 1 120 ? 4.551 -9.966 2.430 1.00 98.31 120 GLU A CA 1
ATOM 889 C C . GLU A 1 120 ? 3.708 -9.461 1.254 1.00 98.31 120 GLU A C 1
ATOM 891 O O . GLU A 1 120 ? 4.258 -9.023 0.240 1.00 98.31 120 GLU A O 1
ATOM 896 N N . ALA A 1 121 ? 2.377 -9.495 1.370 1.00 98.19 121 ALA A N 1
ATOM 897 C CA . ALA A 1 121 ? 1.485 -9.019 0.318 1.00 98.19 121 ALA A CA 1
ATOM 898 C C . ALA A 1 121 ? 1.643 -7.510 0.076 1.00 98.19 121 ALA A C 1
ATOM 900 O O . ALA A 1 121 ? 1.744 -7.075 -1.073 1.00 98.19 121 ALA A O 1
ATOM 901 N N . LEU A 1 122 ? 1.736 -6.718 1.145 1.00 98.56 122 LEU A N 1
ATOM 902 C CA . LEU A 1 122 ? 1.968 -5.277 1.072 1.00 98.56 122 LEU A CA 1
ATOM 903 C C . LEU A 1 122 ? 3.363 -4.949 0.531 1.00 98.56 122 LEU A C 1
ATOM 905 O O . LEU A 1 122 ? 3.501 -4.035 -0.277 1.00 98.56 122 LEU A O 1
ATOM 909 N N . ALA A 1 123 ? 4.392 -5.719 0.880 1.00 98.56 123 ALA A N 1
ATOM 910 C CA . ALA A 1 123 ? 5.728 -5.542 0.320 1.00 98.56 123 ALA A CA 1
ATOM 911 C C . ALA A 1 123 ? 5.748 -5.787 -1.199 1.00 98.56 123 ALA A C 1
ATOM 913 O O . ALA A 1 123 ? 6.325 -5.000 -1.955 1.00 98.56 123 ALA A O 1
ATOM 914 N N . LYS A 1 124 ? 5.068 -6.844 -1.664 1.00 98.44 124 LYS A N 1
ATOM 915 C CA . LYS A 1 124 ? 4.890 -7.133 -3.099 1.00 98.44 124 LYS A CA 1
ATOM 916 C C . LYS A 1 124 ? 4.066 -6.052 -3.799 1.00 98.44 124 LYS A C 1
ATOM 918 O O . LYS A 1 124 ? 4.364 -5.692 -4.939 1.00 98.44 124 LYS A O 1
ATOM 923 N N . LEU A 1 125 ? 3.062 -5.503 -3.115 1.00 98.38 125 LEU A N 1
ATOM 924 C CA . LEU A 1 125 ? 2.283 -4.370 -3.602 1.00 98.38 125 LEU A CA 1
ATOM 925 C C . LEU A 1 125 ? 3.163 -3.130 -3.791 1.00 98.38 125 LEU A C 1
ATOM 927 O O . LEU A 1 125 ? 3.157 -2.556 -4.878 1.00 98.38 125 LEU A O 1
ATOM 931 N N . ILE A 1 126 ? 3.946 -2.745 -2.778 1.00 98.31 126 ILE A N 1
ATOM 932 C CA . ILE A 1 126 ? 4.861 -1.597 -2.856 1.00 98.31 126 ILE A CA 1
ATOM 933 C C . ILE A 1 126 ? 5.842 -1.804 -4.005 1.00 98.31 126 ILE A C 1
ATOM 935 O O . ILE A 1 126 ? 5.995 -0.907 -4.829 1.00 98.31 126 ILE A O 1
ATOM 939 N N . TYR A 1 127 ? 6.444 -2.993 -4.120 1.00 98.31 127 TYR A N 1
ATOM 940 C CA . TYR A 1 127 ? 7.357 -3.320 -5.215 1.00 98.31 127 TYR A CA 1
ATOM 941 C C . TYR A 1 127 ? 6.742 -3.023 -6.591 1.00 98.31 127 TYR A C 1
ATOM 943 O O . TYR A 1 127 ? 7.393 -2.423 -7.449 1.00 98.31 127 TYR A O 1
ATOM 951 N N . GLY A 1 128 ? 5.484 -3.416 -6.791 1.00 96.94 128 GLY A N 1
ATOM 952 C CA . GLY A 1 128 ? 4.785 -3.268 -8.061 1.00 96.94 128 GLY A CA 1
ATOM 953 C C . GLY A 1 128 ? 4.197 -1.883 -8.344 1.00 96.94 128 GLY A C 1
ATOM 954 O O . GLY A 1 128 ? 4.171 -1.464 -9.501 1.00 96.94 128 GLY A O 1
ATOM 955 N N . GLU A 1 129 ? 3.711 -1.183 -7.319 1.00 97.12 129 GLU A N 1
ATOM 956 C CA . GLU A 1 129 ? 3.006 0.103 -7.458 1.00 97.12 129 GLU A CA 1
ATOM 957 C C . GLU A 1 129 ? 3.926 1.315 -7.265 1.00 97.12 129 GLU A C 1
ATOM 959 O O . GLU A 1 129 ? 3.793 2.312 -7.973 1.00 97.12 129 GLU A O 1
ATOM 964 N N . ALA A 1 130 ? 4.878 1.234 -6.332 1.00 96.81 130 ALA A N 1
ATOM 965 C CA . ALA A 1 130 ? 5.720 2.360 -5.924 1.00 96.81 130 ALA A CA 1
ATOM 966 C C . ALA A 1 130 ? 7.213 2.009 -5.789 1.00 96.81 130 ALA A C 1
ATOM 968 O O . ALA A 1 130 ? 7.997 2.829 -5.323 1.00 96.81 130 ALA A O 1
ATOM 969 N N . GLY A 1 131 ? 7.655 0.834 -6.244 1.00 95.38 131 GLY A N 1
ATOM 970 C CA . GLY A 1 131 ? 9.023 0.361 -6.013 1.00 95.38 131 GLY A CA 1
ATOM 971 C C . GLY A 1 131 ? 10.124 1.171 -6.712 1.00 95.38 131 GLY A C 1
ATOM 972 O O . GLY A 1 131 ? 11.291 1.043 -6.354 1.00 95.38 131 GLY A O 1
ATOM 973 N N . ILE A 1 132 ? 9.769 2.000 -7.701 1.00 95.38 132 ILE A N 1
ATOM 974 C CA . ILE A 1 132 ? 10.684 2.939 -8.382 1.00 95.38 132 ILE A CA 1
ATOM 975 C C . ILE A 1 132 ? 10.657 4.350 -7.781 1.00 95.38 132 ILE A C 1
ATOM 977 O O . ILE A 1 132 ? 11.437 5.210 -8.186 1.00 95.38 132 ILE A O 1
ATOM 981 N N . VAL A 1 133 ? 9.718 4.609 -6.874 1.00 95.56 133 VAL A N 1
ATOM 982 C CA . VAL A 1 133 ? 9.513 5.918 -6.264 1.00 95.56 133 VAL A CA 1
ATOM 983 C C . VAL A 1 133 ? 10.552 6.095 -5.156 1.00 95.56 133 VAL A C 1
ATOM 985 O O . VAL A 1 133 ? 10.644 5.224 -4.297 1.00 95.56 133 VAL A O 1
ATOM 988 N N . PRO A 1 134 ? 11.344 7.182 -5.137 1.00 93.94 134 PRO A N 1
ATOM 989 C CA . PRO A 1 134 ? 12.404 7.355 -4.141 1.00 93.94 134 PRO A CA 1
ATOM 990 C C . PRO A 1 134 ? 11.878 7.741 -2.749 1.00 93.94 134 PRO A C 1
ATOM 992 O O . PRO A 1 134 ? 12.595 7.605 -1.762 1.00 93.94 134 PRO A O 1
ATOM 995 N N . SER A 1 135 ? 10.647 8.250 -2.660 1.00 97.12 135 SER A N 1
ATOM 996 C CA . SER A 1 135 ? 10.040 8.703 -1.409 1.00 97.12 135 SER A CA 1
ATOM 997 C C . SER A 1 135 ? 9.397 7.541 -0.653 1.00 97.12 135 SER A C 1
ATOM 999 O O . SER A 1 135 ? 8.401 6.970 -1.100 1.00 97.12 135 SER A O 1
ATOM 1001 N N . THR A 1 136 ? 9.920 7.235 0.535 1.00 97.81 136 THR A N 1
ATOM 1002 C CA . THR A 1 136 ? 9.325 6.243 1.447 1.00 97.81 136 THR A CA 1
ATOM 1003 C C . THR A 1 136 ? 7.929 6.657 1.905 1.00 97.81 136 THR A C 1
ATOM 1005 O O . THR A 1 136 ? 7.068 5.803 2.086 1.00 97.81 136 THR A O 1
ATOM 1008 N N . THR A 1 137 ? 7.657 7.959 2.017 1.00 97.88 137 THR A N 1
ATOM 1009 C CA . THR A 1 137 ? 6.320 8.484 2.324 1.00 97.88 137 THR A CA 1
ATOM 1010 C C . THR A 1 137 ? 5.320 8.166 1.215 1.00 97.88 137 THR A C 1
ATOM 1012 O O . THR A 1 137 ? 4.193 7.769 1.498 1.00 97.88 137 THR A O 1
ATOM 1015 N N . GLU A 1 138 ? 5.717 8.302 -0.053 1.00 97.56 138 GLU A N 1
ATOM 1016 C CA . GLU A 1 138 ? 4.843 7.974 -1.190 1.00 97.56 138 GLU A CA 1
ATOM 1017 C C . GLU A 1 138 ? 4.628 6.459 -1.311 1.00 97.56 138 GLU A C 1
ATOM 1019 O O . GLU A 1 138 ? 3.525 6.015 -1.624 1.00 97.56 138 GLU A O 1
ATOM 1024 N N . GLN A 1 139 ? 5.644 5.654 -0.991 1.00 98.31 139 GLN A N 1
ATOM 1025 C CA . GLN A 1 139 ? 5.499 4.199 -0.884 1.00 98.31 139 GLN A CA 1
ATOM 1026 C C . GLN A 1 139 ? 4.548 3.805 0.259 1.00 98.31 139 GLN A C 1
ATOM 1028 O O . GLN A 1 139 ? 3.650 2.988 0.057 1.00 98.31 139 GLN A O 1
ATOM 1033 N N . ALA A 1 140 ? 4.683 4.425 1.435 1.00 98.25 140 ALA A N 1
ATOM 1034 C CA . ALA A 1 140 ? 3.788 4.219 2.572 1.00 98.25 140 ALA A CA 1
ATOM 1035 C C . ALA A 1 140 ? 2.348 4.633 2.243 1.00 98.25 140 ALA A C 1
ATOM 1037 O O . ALA A 1 140 ? 1.406 3.970 2.668 1.00 98.25 140 ALA A O 1
ATOM 1038 N N . ALA A 1 141 ? 2.160 5.689 1.446 1.00 98.00 141 ALA A N 1
ATOM 1039 C CA . ALA A 1 141 ? 0.837 6.130 1.016 1.00 98.00 141 ALA A CA 1
ATOM 1040 C C . ALA A 1 141 ? 0.078 5.040 0.237 1.00 98.00 141 ALA A C 1
ATOM 1042 O O . ALA A 1 141 ? -1.137 4.936 0.380 1.00 98.00 141 ALA A O 1
ATOM 1043 N N . VAL A 1 142 ? 0.770 4.183 -0.528 1.00 97.81 142 VAL A N 1
ATOM 1044 C CA . VAL A 1 142 ? 0.136 3.030 -1.197 1.00 97.81 142 VAL A CA 1
ATOM 1045 C C . VAL A 1 142 ? -0.429 2.040 -0.180 1.00 97.81 142 VAL A C 1
ATOM 1047 O O . VAL A 1 142 ? -1.555 1.572 -0.346 1.00 97.81 142 VAL A O 1
ATOM 1050 N N . VAL A 1 143 ? 0.321 1.753 0.887 1.00 98.31 143 VAL A N 1
ATOM 1051 C CA . VAL A 1 143 ? -0.139 0.893 1.989 1.00 98.31 143 VAL A CA 1
ATOM 1052 C C . VAL A 1 143 ? -1.333 1.534 2.693 1.00 98.31 143 VAL A C 1
ATOM 1054 O O . VAL A 1 143 ? -2.356 0.885 2.878 1.00 98.31 143 VAL A O 1
ATOM 1057 N N . TRP A 1 144 ? -1.270 2.833 2.986 1.00 98.25 144 TRP A N 1
ATOM 1058 C CA . TRP A 1 144 ? -2.403 3.567 3.554 1.00 98.25 144 TRP A CA 1
ATOM 1059 C C . TRP A 1 144 ? -3.640 3.550 2.653 1.00 98.25 144 TRP A C 1
ATOM 1061 O O . TRP A 1 144 ? -4.752 3.434 3.153 1.00 98.25 144 TRP A O 1
ATOM 1071 N N . CYS A 1 145 ? -3.493 3.580 1.324 1.00 97.94 145 CYS A N 1
ATOM 1072 C CA . CYS A 1 145 ? -4.632 3.400 0.420 1.00 97.94 145 CYS A CA 1
ATOM 1073 C C . CYS A 1 145 ? -5.306 2.026 0.566 1.00 97.94 145 CYS A C 1
ATOM 1075 O O . CYS A 1 145 ? -6.514 1.936 0.350 1.00 97.94 145 CYS A O 1
ATOM 1077 N N . VAL A 1 146 ? -4.560 0.967 0.902 1.00 98.19 146 VAL A N 1
ATOM 1078 C CA . VAL A 1 146 ? -5.131 -0.352 1.228 1.00 98.19 146 VAL A CA 1
ATOM 1079 C C . VAL A 1 146 ? -5.902 -0.271 2.540 1.00 98.19 146 VAL A C 1
ATOM 1081 O O . VAL A 1 146 ? -7.061 -0.666 2.588 1.00 98.19 146 VAL A O 1
ATOM 1084 N N . LEU A 1 147 ? -5.289 0.288 3.581 1.00 98.06 147 LEU A N 1
ATOM 1085 C CA . LEU A 1 147 ? -5.867 0.341 4.926 1.00 98.06 147 LEU A CA 1
ATOM 1086 C C . LEU A 1 147 ? -7.119 1.225 4.987 1.00 98.06 147 LEU A C 1
ATOM 1088 O O . LEU A 1 147 ? -8.130 0.823 5.549 1.00 98.06 147 LEU A O 1
ATOM 1092 N N . ASN A 1 148 ? -7.123 2.345 4.266 1.00 97.44 148 ASN A N 1
ATOM 1093 C CA . ASN A 1 148 ? -8.307 3.192 4.119 1.00 97.44 148 ASN A CA 1
ATOM 1094 C C . ASN A 1 148 ? -9.479 2.461 3.450 1.00 97.44 148 ASN A C 1
ATOM 1096 O O . ASN A 1 148 ? -10.630 2.817 3.674 1.00 97.44 148 ASN A O 1
ATOM 1100 N N . ARG A 1 149 ? -9.202 1.475 2.585 1.00 97.94 149 ARG A N 1
ATOM 1101 C CA . ARG A 1 149 ? -10.252 0.622 2.011 1.00 97.94 149 ARG A CA 1
ATOM 1102 C C . ARG A 1 149 ? -10.712 -0.416 3.025 1.00 97.94 149 ARG A C 1
ATOM 1104 O O . ARG A 1 149 ? -11.908 -0.605 3.130 1.00 97.94 149 ARG A O 1
ATOM 1111 N N . VAL A 1 150 ? -9.804 -1.019 3.791 1.00 97.31 150 VAL A N 1
ATOM 1112 C CA . VAL A 1 150 ? -10.164 -1.934 4.892 1.00 97.31 150 VAL A CA 1
ATOM 1113 C C . VAL A 1 150 ? -11.094 -1.256 5.911 1.00 97.31 150 VAL A C 1
ATOM 1115 O O . VAL A 1 150 ? -12.015 -1.889 6.417 1.00 97.31 150 VAL A O 1
ATOM 1118 N N . ASP A 1 151 ? -10.901 0.039 6.174 1.00 96.38 151 ASP A N 1
ATOM 1119 C CA . ASP A 1 151 ? -11.771 0.819 7.065 1.00 96.38 151 ASP A CA 1
ATOM 1120 C C . ASP A 1 151 ? -13.115 1.229 6.439 1.00 96.38 151 ASP A C 1
ATOM 1122 O O . ASP A 1 151 ? -14.051 1.603 7.151 1.00 96.38 151 ASP A O 1
ATOM 1126 N N . ASP A 1 152 ? -13.232 1.203 5.110 1.00 95.94 152 ASP A N 1
ATOM 1127 C CA . ASP A 1 152 ? -14.419 1.672 4.403 1.00 95.94 152 ASP A CA 1
ATOM 1128 C C . ASP A 1 152 ? -15.405 0.512 4.173 1.00 95.94 152 ASP A C 1
ATOM 1130 O O . ASP A 1 152 ? -15.074 -0.462 3.495 1.00 95.94 152 ASP A O 1
ATOM 1134 N N . PRO A 1 153 ? -16.668 0.628 4.628 1.00 95.69 153 PRO A N 1
ATOM 1135 C CA . PRO A 1 153 ? -17.650 -0.457 4.557 1.00 95.69 153 PRO A CA 1
ATOM 1136 C C . PRO A 1 153 ? -18.051 -0.865 3.127 1.00 95.69 153 PRO A C 1
ATOM 1138 O O . PRO A 1 153 ? -18.809 -1.817 2.945 1.00 95.69 153 PRO A O 1
ATOM 1141 N N . ARG A 1 154 ? -17.615 -0.132 2.095 1.00 95.06 154 ARG A N 1
ATOM 1142 C CA . ARG A 1 154 ? -17.863 -0.458 0.679 1.00 95.06 154 ARG A CA 1
ATOM 1143 C C . ARG A 1 154 ? -16.835 -1.430 0.099 1.00 95.06 154 ARG A C 1
ATOM 1145 O O . ARG A 1 154 ? -17.024 -1.887 -1.030 1.00 95.06 154 ARG A O 1
ATOM 1152 N N . PHE A 1 155 ? -15.750 -1.693 0.816 1.00 96.00 155 PHE A N 1
ATOM 1153 C CA . PHE A 1 155 ? -14.656 -2.563 0.399 1.00 96.00 155 PHE A CA 1
ATOM 1154 C C . PHE A 1 155 ? -14.568 -3.793 1.319 1.00 96.00 155 PHE A C 1
ATOM 1156 O O . PHE A 1 155 ? -15.238 -3.836 2.349 1.00 96.00 155 PHE A O 1
ATOM 1163 N N . PRO A 1 156 ? -13.791 -4.820 0.930 1.00 95.50 156 PRO A N 1
ATOM 1164 C CA . PRO A 1 156 ? -13.490 -5.941 1.815 1.00 95.50 156 PRO A CA 1
ATOM 1165 C C . PRO A 1 156 ? -12.798 -5.490 3.106 1.00 95.50 156 PRO A C 1
ATOM 1167 O O . PRO A 1 156 ? -12.057 -4.507 3.105 1.00 95.50 156 PRO A O 1
ATOM 1170 N N . ASP A 1 157 ? -13.005 -6.238 4.184 1.00 95.50 157 ASP A N 1
ATOM 1171 C CA . ASP A 1 157 ? -12.553 -5.917 5.543 1.00 95.50 157 ASP A CA 1
ATOM 1172 C C . ASP A 1 157 ? -11.173 -6.507 5.887 1.00 95.50 157 ASP A C 1
ATOM 1174 O O . ASP A 1 157 ? -10.710 -6.401 7.024 1.00 95.50 157 ASP A O 1
ATOM 1178 N N . THR A 1 158 ? -10.483 -7.098 4.905 1.00 96.50 158 THR A N 1
ATOM 1179 C CA . THR A 1 158 ? -9.138 -7.658 5.076 1.00 96.50 158 THR A CA 1
ATOM 1180 C C . THR A 1 158 ? -8.143 -7.111 4.054 1.00 96.50 158 THR A C 1
ATOM 1182 O O . THR A 1 158 ? -8.470 -6.850 2.893 1.00 96.50 158 THR A O 1
ATOM 1185 N N . VAL A 1 159 ? -6.881 -6.973 4.475 1.00 97.25 159 VAL A N 1
ATOM 1186 C CA . VAL A 1 159 ? -5.787 -6.467 3.627 1.00 97.25 159 VAL A CA 1
ATOM 1187 C C . VAL A 1 159 ? -5.627 -7.317 2.365 1.00 97.25 159 VAL A C 1
ATOM 1189 O O . VAL A 1 159 ? -5.529 -6.775 1.264 1.00 97.25 159 VAL A O 1
ATOM 1192 N N . LEU A 1 160 ? -5.631 -8.644 2.507 1.00 97.06 160 LEU A N 1
ATOM 1193 C CA . LEU A 1 160 ? -5.432 -9.565 1.387 1.00 97.06 160 LEU A CA 1
ATOM 1194 C C . LEU A 1 160 ? -6.559 -9.458 0.355 1.00 97.06 160 LEU A C 1
ATOM 1196 O O . LEU A 1 160 ? -6.281 -9.339 -0.836 1.00 97.06 160 LEU A O 1
ATOM 1200 N N . GLU A 1 161 ? -7.818 -9.409 0.791 1.00 96.56 161 GLU A N 1
ATOM 1201 C CA . GLU A 1 161 ? -8.949 -9.283 -0.132 1.00 96.56 161 GLU A CA 1
ATOM 1202 C C . GLU A 1 161 ? -8.958 -7.932 -0.851 1.00 96.56 161 GLU A C 1
ATOM 1204 O O . GLU A 1 161 ? -9.259 -7.869 -2.043 1.00 96.56 161 GLU A O 1
ATOM 1209 N N . VAL A 1 162 ? -8.580 -6.846 -0.167 1.00 97.75 162 VAL A N 1
ATOM 1210 C CA . VAL A 1 162 ? -8.449 -5.520 -0.788 1.00 97.75 162 VAL A CA 1
ATOM 1211 C C . VAL A 1 162 ? -7.350 -5.507 -1.857 1.00 97.75 162 VAL A C 1
ATOM 1213 O O . VAL A 1 162 ? -7.530 -4.894 -2.914 1.00 97.75 162 VAL A O 1
ATOM 1216 N N . ILE A 1 163 ? -6.222 -6.177 -1.607 1.00 97.19 163 ILE A N 1
ATOM 1217 C CA . ILE A 1 163 ? -5.099 -6.278 -2.549 1.00 97.19 163 ILE A CA 1
ATOM 1218 C C . ILE A 1 163 ? -5.466 -7.142 -3.763 1.00 97.19 163 ILE A C 1
ATOM 1220 O O . ILE A 1 163 ? -5.187 -6.764 -4.904 1.00 97.19 163 ILE A O 1
ATOM 1224 N N . GLU A 1 164 ? -6.106 -8.287 -3.530 1.00 93.50 164 GLU A N 1
ATOM 1225 C CA . GLU A 1 164 ? -6.466 -9.257 -4.569 1.00 93.50 164 GLU A CA 1
ATOM 1226 C C . GLU A 1 164 ? -7.723 -8.865 -5.359 1.00 93.50 164 GLU A C 1
ATOM 1228 O O . GLU A 1 164 ? -7.985 -9.410 -6.441 1.00 93.50 164 GLU A O 1
ATOM 1233 N N . ALA A 1 165 ? -8.489 -7.888 -4.864 1.00 93.19 165 ALA A N 1
ATOM 1234 C CA . ALA A 1 165 ? -9.698 -7.415 -5.511 1.00 93.19 165 ALA A CA 1
ATOM 1235 C C . ALA A 1 165 ? -9.440 -6.959 -6.964 1.00 93.19 165 ALA A C 1
ATOM 1237 O O . ALA A 1 165 ? -8.476 -6.244 -7.280 1.00 93.19 165 ALA A O 1
ATOM 1238 N N . PRO A 1 166 ? -10.332 -7.333 -7.901 1.00 91.50 166 PRO A N 1
ATOM 1239 C CA . PRO A 1 166 ? -10.102 -7.113 -9.316 1.00 91.50 166 PRO A CA 1
ATOM 1240 C C . PRO A 1 166 ? -10.016 -5.618 -9.636 1.00 91.50 166 PRO A C 1
ATOM 1242 O O . PRO A 1 166 ? -10.903 -4.832 -9.305 1.00 91.50 166 PRO A O 1
ATOM 1245 N N . TYR A 1 167 ? -8.959 -5.251 -10.363 1.00 90.19 167 TYR A N 1
ATOM 1246 C CA . TYR A 1 167 ? -8.690 -3.889 -10.839 1.00 90.19 167 TYR A CA 1
ATOM 1247 C C . TYR A 1 167 ? -8.390 -2.846 -9.747 1.00 90.19 167 TYR A C 1
ATOM 1249 O O . TYR A 1 167 ? -8.384 -1.659 -10.071 1.00 90.19 167 TYR A O 1
ATOM 1257 N N . GLN A 1 168 ? -8.110 -3.256 -8.504 1.00 91.56 168 GLN A N 1
ATOM 1258 C CA . GLN A 1 168 ? -7.780 -2.326 -7.414 1.00 91.56 168 GLN A CA 1
ATOM 1259 C C . GLN A 1 168 ? -6.314 -1.890 -7.414 1.00 91.56 168 GLN A C 1
ATOM 1261 O O . GLN A 1 168 ? -6.032 -0.702 -7.257 1.00 91.56 168 GLN A O 1
ATOM 1266 N N . PHE A 1 169 ? -5.405 -2.838 -7.647 1.00 94.94 169 PHE A N 1
ATOM 1267 C CA . PHE A 1 169 ? -3.964 -2.610 -7.726 1.00 94.94 169 PHE A CA 1
ATOM 1268 C C . PHE A 1 169 ? -3.419 -3.296 -8.978 1.00 94.94 169 PHE A C 1
ATOM 1270 O O . PHE A 1 169 ? -3.517 -4.509 -9.144 1.00 94.94 169 PHE A O 1
ATOM 1277 N N . SER A 1 170 ? -2.925 -2.503 -9.929 1.00 91.75 170 SER A N 1
ATOM 1278 C CA . SER A 1 170 ? -2.446 -3.008 -11.225 1.00 91.75 170 SER A CA 1
ATOM 1279 C C . SER A 1 170 ? -0.999 -3.488 -11.179 1.00 91.75 170 SER A C 1
ATOM 1281 O O . SER A 1 170 ? -0.588 -4.248 -12.058 1.00 91.75 170 SER A O 1
ATOM 1283 N N . GLY A 1 171 ? -0.240 -2.988 -10.210 1.00 92.19 171 GLY A N 1
ATOM 1284 C CA . GLY A 1 171 ? 1.137 -3.336 -9.925 1.00 92.19 171 GLY A CA 1
ATOM 1285 C C . GLY A 1 171 ? 1.262 -4.574 -9.048 1.00 92.19 171 GLY A C 1
ATOM 1286 O O . GLY A 1 171 ? 2.304 -5.200 -9.101 1.00 92.19 171 GLY A O 1
ATOM 1287 N N . TYR A 1 172 ? 0.237 -4.981 -8.297 1.00 95.81 172 TYR A N 1
ATOM 1288 C CA . TYR A 1 172 ? 0.337 -6.182 -7.465 1.00 95.81 172 TYR A CA 1
ATOM 1289 C C . TYR A 1 172 ? 0.469 -7.470 -8.298 1.00 95.81 172 TYR A C 1
ATOM 1291 O O . TYR A 1 172 ? -0.328 -7.728 -9.206 1.00 95.81 172 TYR A O 1
ATOM 1299 N N . ASP A 1 173 ? 1.454 -8.298 -7.945 1.00 94.69 173 ASP A N 1
ATOM 1300 C CA . ASP A 1 173 ? 1.618 -9.665 -8.439 1.00 94.69 173 ASP A CA 1
ATOM 1301 C C . ASP A 1 173 ? 2.124 -10.556 -7.282 1.00 94.69 173 ASP A C 1
ATOM 1303 O O . ASP A 1 173 ? 3.137 -10.220 -6.658 1.00 94.69 173 ASP A O 1
ATOM 1307 N N . PRO A 1 174 ? 1.452 -11.678 -6.958 1.00 94.12 174 PRO A N 1
ATOM 1308 C CA . PRO A 1 174 ? 1.879 -12.572 -5.881 1.00 94.12 174 PRO A CA 1
ATOM 1309 C C . PRO A 1 174 ? 3.236 -13.248 -6.147 1.00 94.12 174 PRO A C 1
ATOM 1311 O O . PRO A 1 174 ? 3.874 -13.700 -5.192 1.00 94.12 174 PRO A O 1
ATOM 1314 N N . GLU A 1 175 ? 3.692 -13.299 -7.406 1.00 96.25 175 GLU A N 1
ATOM 1315 C CA . GLU A 1 175 ? 5.000 -13.840 -7.805 1.00 96.25 175 GLU A CA 1
ATOM 1316 C C . GLU A 1 175 ? 6.154 -12.844 -7.585 1.00 96.25 175 GLU A C 1
ATOM 1318 O O . GLU A 1 175 ? 7.320 -13.201 -7.761 1.00 96.25 175 GLU A O 1
ATOM 1323 N N . TYR A 1 176 ? 5.869 -11.590 -7.218 1.00 96.12 176 TYR A N 1
ATOM 1324 C CA . TYR A 1 176 ? 6.916 -10.596 -6.996 1.00 96.12 176 TYR A CA 1
ATOM 1325 C C . TYR A 1 176 ? 7.788 -10.895 -5.775 1.00 96.12 176 TYR A C 1
ATOM 1327 O O . TYR A 1 176 ? 7.326 -11.491 -4.797 1.00 96.12 176 TYR A O 1
ATOM 1335 N N . PRO A 1 177 ? 9.067 -10.471 -5.817 1.00 96.88 177 PRO A N 1
ATOM 1336 C CA . PRO A 1 177 ? 9.967 -10.664 -4.696 1.00 96.88 177 PRO A CA 1
ATOM 1337 C C . PRO A 1 177 ? 9.529 -9.805 -3.508 1.00 96.88 177 PRO A C 1
ATOM 1339 O O . PRO A 1 177 ? 9.163 -8.637 -3.659 1.00 96.88 177 PRO A O 1
ATOM 1342 N N . VAL A 1 178 ? 9.634 -10.374 -2.309 1.00 97.50 178 VAL A N 1
ATOM 1343 C CA . VAL A 1 178 ? 9.529 -9.619 -1.059 1.00 97.50 178 VAL A CA 1
ATOM 1344 C C . VAL A 1 178 ? 10.890 -8.986 -0.800 1.00 97.50 178 VAL A C 1
ATOM 1346 O O . VAL A 1 178 ? 11.849 -9.680 -0.465 1.00 97.50 178 VAL A O 1
ATOM 1349 N N . LYS A 1 179 ? 11.000 -7.672 -0.999 1.00 97.31 179 LYS A N 1
ATOM 1350 C CA . LYS A 1 179 ? 12.199 -6.936 -0.596 1.00 97.31 179 LYS A CA 1
ATOM 1351 C C . LYS A 1 179 ? 12.115 -6.558 0.876 1.00 97.31 179 LYS A C 1
ATOM 1353 O O . LYS A 1 179 ? 11.082 -6.065 1.322 1.00 97.31 179 LYS A O 1
ATOM 1358 N N . GLU A 1 180 ? 13.229 -6.701 1.584 1.00 97.81 180 GLU A N 1
ATOM 1359 C CA . GLU A 1 180 ? 13.329 -6.380 3.011 1.00 97.81 180 GLU A CA 1
ATOM 1360 C C . GLU A 1 180 ? 12.944 -4.923 3.311 1.00 97.81 180 GLU A C 1
ATOM 1362 O O . GLU A 1 180 ? 12.132 -4.677 4.195 1.00 97.81 180 GLU A O 1
ATOM 1367 N N . GLU A 1 181 ? 13.416 -3.966 2.504 1.00 97.69 181 GLU A N 1
ATOM 1368 C CA . GLU A 1 181 ? 13.080 -2.539 2.643 1.00 97.69 181 GLU A CA 1
ATOM 1369 C C . GLU A 1 181 ? 11.563 -2.269 2.611 1.00 97.69 181 GLU A C 1
ATOM 1371 O O . GLU A 1 181 ? 11.052 -1.453 3.377 1.00 97.69 181 GLU A O 1
ATOM 1376 N N . PHE A 1 182 ? 10.822 -3.001 1.772 1.00 98.38 182 PHE A N 1
ATOM 1377 C CA . PHE A 1 182 ? 9.371 -2.859 1.652 1.00 98.38 182 PHE A CA 1
ATOM 1378 C C . PHE A 1 182 ? 8.616 -3.639 2.726 1.00 98.38 182 PHE A C 1
ATOM 1380 O O . PHE A 1 182 ? 7.564 -3.183 3.164 1.00 98.38 182 PHE A O 1
ATOM 1387 N N . ALA A 1 183 ? 9.144 -4.778 3.177 1.00 98.25 183 ALA A N 1
ATOM 1388 C CA . ALA A 1 183 ? 8.576 -5.524 4.297 1.00 98.25 183 ALA A CA 1
ATOM 1389 C C . ALA A 1 183 ? 8.675 -4.726 5.605 1.00 98.25 183 ALA A C 1
ATOM 1391 O O . ALA A 1 183 ? 7.693 -4.629 6.338 1.00 98.25 183 ALA A O 1
ATOM 1392 N N . LEU A 1 184 ? 9.821 -4.085 5.855 1.00 98.25 184 LEU A N 1
ATOM 1393 C CA . LEU A 1 184 ? 10.010 -3.197 7.003 1.00 98.25 184 LEU A CA 1
ATOM 1394 C C . LEU A 1 184 ? 9.054 -2.003 6.948 1.00 98.25 184 LEU A C 1
ATOM 1396 O O . LEU A 1 184 ? 8.409 -1.696 7.948 1.00 98.25 184 LEU A O 1
ATOM 1400 N N . LEU A 1 185 ? 8.912 -1.371 5.778 1.00 98.50 185 LEU A N 1
ATOM 1401 C CA . LEU A 1 185 ? 7.970 -0.267 5.596 1.00 98.50 185 LEU A CA 1
ATOM 1402 C C . LEU A 1 185 ? 6.515 -0.709 5.812 1.00 98.50 185 LEU A C 1
ATOM 1404 O O . LEU A 1 185 ? 5.758 -0.020 6.488 1.00 98.50 185 LEU A O 1
ATOM 1408 N N . ALA A 1 186 ? 6.115 -1.859 5.267 1.00 98.44 186 ALA A N 1
ATOM 1409 C CA . ALA A 1 186 ? 4.768 -2.392 5.443 1.00 98.44 186 ALA A CA 1
ATOM 1410 C C . ALA A 1 186 ? 4.463 -2.722 6.912 1.00 98.44 186 ALA A C 1
ATOM 1412 O O . ALA A 1 186 ? 3.396 -2.363 7.406 1.00 98.44 186 ALA A O 1
ATOM 1413 N N . ALA A 1 187 ? 5.399 -3.362 7.619 1.00 98.25 187 ALA A N 1
ATOM 1414 C CA . ALA A 1 187 ? 5.258 -3.660 9.041 1.00 98.25 187 ALA A CA 1
ATOM 1415 C C . ALA A 1 187 ? 5.147 -2.379 9.883 1.00 98.25 187 ALA A C 1
ATOM 1417 O O . ALA A 1 187 ? 4.260 -2.280 10.725 1.00 98.25 187 ALA A O 1
ATOM 1418 N N . ASP A 1 188 ? 5.989 -1.377 9.614 1.00 98.19 188 ASP A N 1
ATOM 1419 C CA . ASP A 1 188 ? 5.934 -0.069 10.276 1.00 98.19 188 ASP A CA 1
ATOM 1420 C C . ASP A 1 188 ? 4.580 0.628 10.061 1.00 98.19 188 ASP A C 1
ATOM 1422 O O . ASP A 1 188 ? 3.962 1.080 11.027 1.00 98.19 188 ASP A O 1
ATOM 1426 N N . VAL A 1 189 ? 4.061 0.653 8.828 1.00 98.25 189 VAL A N 1
ATOM 1427 C CA . VAL A 1 189 ? 2.735 1.231 8.556 1.00 98.25 189 VAL A CA 1
ATOM 1428 C C . VAL A 1 189 ? 1.620 0.456 9.264 1.00 98.25 189 VAL A C 1
ATOM 1430 O O . VAL A 1 189 ? 0.753 1.085 9.864 1.00 98.25 189 VAL A O 1
ATOM 1433 N N . LEU A 1 190 ? 1.641 -0.882 9.255 1.00 97.69 190 LEU A N 1
ATOM 1434 C CA . LEU A 1 190 ? 0.642 -1.696 9.962 1.00 97.69 190 LEU A CA 1
ATOM 1435 C C . LEU A 1 190 ? 0.650 -1.439 11.472 1.00 97.69 190 LEU A C 1
ATOM 1437 O O . LEU A 1 190 ? -0.412 -1.369 12.089 1.00 97.69 190 LEU A O 1
ATOM 1441 N N . THR A 1 191 ? 1.831 -1.271 12.064 1.00 96.69 191 THR A N 1
ATOM 1442 C CA . THR A 1 191 ? 1.969 -0.931 13.483 1.00 96.69 191 THR A CA 1
ATOM 1443 C C . THR A 1 191 ? 1.393 0.450 13.787 1.00 96.69 191 THR A C 1
ATOM 1445 O O . THR A 1 191 ? 0.644 0.591 14.752 1.00 96.69 191 THR A O 1
ATOM 1448 N N . ARG A 1 192 ? 1.668 1.463 12.952 1.00 96.31 192 ARG A N 1
ATOM 1449 C CA . ARG A 1 192 ? 1.085 2.810 13.117 1.00 96.31 192 ARG A CA 1
ATOM 1450 C C . ARG A 1 192 ? -0.427 2.802 12.956 1.00 96.31 192 ARG A C 1
ATOM 1452 O O . ARG A 1 192 ? -1.123 3.374 13.781 1.00 96.31 192 ARG A O 1
ATOM 1459 N N . TYR A 1 193 ? -0.930 2.103 11.947 1.00 95.94 193 TYR A N 1
ATOM 1460 C CA . TYR A 1 193 ? -2.360 1.930 11.725 1.00 95.94 193 TYR A CA 1
ATOM 1461 C C . TYR A 1 193 ? -3.054 1.273 12.920 1.00 95.94 193 TYR A C 1
ATOM 1463 O O . TYR A 1 193 ? -4.117 1.718 13.346 1.00 95.94 193 TYR A O 1
ATOM 1471 N N . ARG A 1 194 ? -2.436 0.244 13.512 1.00 94.38 194 ARG A N 1
ATOM 1472 C CA . ARG A 1 194 ? -2.960 -0.380 14.728 1.00 94.38 194 ARG A CA 1
ATOM 1473 C C . ARG A 1 194 ? -2.985 0.603 15.899 1.00 94.38 194 ARG A C 1
ATOM 1475 O O . ARG A 1 194 ? -4.007 0.695 16.569 1.00 94.38 194 ARG A O 1
ATOM 1482 N N . ALA A 1 195 ? -1.902 1.350 16.102 1.00 93.38 195 ALA A N 1
ATOM 1483 C CA . ALA A 1 195 ? -1.828 2.366 17.146 1.00 93.38 195 ALA A CA 1
ATOM 1484 C C . ALA A 1 195 ? -2.907 3.450 16.970 1.00 93.38 195 ALA A C 1
ATOM 1486 O O . ALA A 1 195 ? -3.600 3.772 17.925 1.00 93.38 195 ALA A O 1
ATOM 1487 N N . GLU A 1 196 ? -3.129 3.943 15.746 1.00 92.88 196 GLU A N 1
ATOM 1488 C CA . GLU A 1 196 ? -4.192 4.919 15.452 1.00 92.88 196 GLU A CA 1
ATOM 1489 C C . GLU A 1 196 ? -5.599 4.382 15.749 1.00 92.88 196 GLU A C 1
ATOM 1491 O O . GLU A 1 196 ? -6.489 5.146 16.123 1.00 92.88 196 GLU A O 1
ATOM 1496 N N . ARG A 1 197 ? -5.812 3.069 15.610 1.00 87.94 197 ARG A N 1
ATOM 1497 C CA . ARG A 1 197 ? -7.091 2.420 15.929 1.00 87.94 197 ARG A CA 1
ATOM 1498 C C . ARG A 1 197 ? -7.311 2.186 17.417 1.00 87.94 197 ARG A C 1
ATOM 1500 O O . ARG A 1 197 ? -8.465 2.134 17.841 1.00 87.94 197 ARG A O 1
ATOM 1507 N N . ASP A 1 198 ? -6.238 1.990 18.173 1.00 86.94 198 ASP A N 1
ATOM 1508 C CA . ASP A 1 198 ? -6.309 1.697 19.604 1.00 86.94 198 ASP A CA 1
ATOM 1509 C C . ASP A 1 198 ? -6.424 2.983 20.464 1.00 86.94 198 ASP A C 1
ATOM 1511 O O . ASP A 1 198 ? -6.876 2.894 21.609 1.00 86.94 198 ASP A O 1
ATOM 1515 N N . GLY A 1 199 ? -6.151 4.166 19.887 1.00 73.88 199 GLY A N 1
ATOM 1516 C CA . GLY A 1 199 ? -6.357 5.497 20.494 1.00 73.88 199 GLY A CA 1
ATOM 1517 C C . GLY A 1 199 ? -5.179 6.016 21.310 1.00 73.88 199 GLY A C 1
ATOM 1518 O O . GLY A 1 199 ? -5.412 6.975 22.082 1.00 73.88 199 GLY A O 1
#

Foldseek 3Di:
DDDDDDDDDDDFDADPVRDGDPPDPDDDDDDCPDDDPPPVLVVVVVVVVVVVVVVVVVVVVVVVVVVVVVVVDPPPDDDDDDDDDDDDDDDDDDDDDDDDDDDPPPPPPPQDFDDQVLLQQLLLLLCQQPVVPPDLVVSLVSLVVLVVQLVDPVHPVDSVRCSPPPPNGSRHDNPGDRDPVSSVSNRVSVSVSVVVVVD